Protein AF-A0A7C2KIU1-F1 (afdb_monomer_lite)

Secondary structure (DSSP, 8-state):
-EE-TTT--EE-TTTSEEEEETTEEEEESSHHHHHHHHHHHH-PPPPSEEEEEEEEESHHHHHHHHHHHHTT--EEEEEEEESGGGGG-S-B--STT-SSB-HHHHHHHHHIIIIITS--EEEE--EEEEEEETTEEEEEETT--EEEEEEEEE-----------TTTTTTBTTTB----GGGGGGGTTSEEEEE-SSHHHHHHHHHHTTTSSEEEEE-SS---

pLDDT: mean 89.07, std 8.51, range [49.75, 98.38]

Sequence (224 aa):
MERDPICHMEVSEKTALTIEYDGRTFYFCSEGCLDKFMTERSRKSLKTSYDLIIIGGGPAGLTAAVYAATLKTDAFLLARDLGGQAIDSTKIENYMGYDFITGPELVERFQYQLIHSHYMDHLMSDVEKIEPLEGGFHITTGELKKYFAKTLIITTGMTRKKLKIPGEEEYQRKGIFYGNLQDFSFVQGEDVAVIGGGNSALQVVENLHGIAKNIHIISDLKLT

Radius of gyration: 24.21 Å; chains: 1; bounding box: 64×56×52 Å

Foldseek 3Di:
DAALPQPRDDDDPVPFDWDQDPNDIHTHPDPVSVVVVVVVVVPDPDDQEFQEEEEEQAPVSLVVLLVCLVVVGRYEYEYQDHHPCLQVAQWDCPDPPDNIDHSVRVSVVSCCSRVPVGDHHYDNWAFDDWADDVQFIWTATPVRRIHTYNYYHYDNDDDQDDPPDPCQVVCDLVQDDPQDLVSLQVQFQHEHEQEEQDPSSVVSVVSCVNRHNHYHYDYPDDRD

Structure (mmCIF, N/CA/C/O backbone):
data_AF-A0A7C2KIU1-F1
#
_entry.id   AF-A0A7C2KIU1-F1
#
loop_
_atom_site.group_PDB
_atom_site.id
_atom_site.type_symbol
_atom_site.label_atom_id
_atom_site.label_alt_id
_atom_site.label_comp_id
_atom_site.label_asym_id
_atom_site.label_entity_id
_atom_site.label_seq_id
_atom_site.pdbx_PDB_ins_code
_atom_site.Cartn_x
_atom_site.Cartn_y
_atom_site.Cartn_z
_atom_site.occupancy
_atom_site.B_iso_or_equiv
_atom_site.auth_seq_id
_atom_site.auth_comp_id
_atom_site.auth_asym_id
_atom_site.auth_atom_id
_atom_site.pdbx_PDB_model_num
ATOM 1 N N . MET A 1 1 ? 36.037 -31.484 -13.657 1.00 77.44 1 MET A N 1
ATOM 2 C CA . MET A 1 1 ? 36.469 -30.468 -12.664 1.00 77.44 1 MET A CA 1
ATOM 3 C C . MET A 1 1 ? 36.089 -29.146 -13.264 1.00 77.44 1 MET A C 1
ATOM 5 O O . MET A 1 1 ? 36.492 -28.871 -14.385 1.00 77.44 1 MET A O 1
ATOM 9 N N . GLU A 1 2 ? 35.285 -28.392 -12.539 1.00 90.06 2 GLU A N 1
ATOM 10 C CA . GLU A 1 2 ? 34.664 -27.155 -12.995 1.00 90.06 2 GLU A CA 1
ATOM 11 C C . GLU A 1 2 ? 35.250 -25.980 -12.225 1.00 90.06 2 GLU A C 1
ATOM 13 O O . GLU A 1 2 ? 35.945 -26.171 -11.226 1.00 90.06 2 GLU A O 1
ATOM 18 N N . ARG A 1 3 ? 35.006 -24.757 -12.689 1.00 90.06 3 ARG A N 1
ATOM 19 C CA . ARG A 1 3 ? 35.572 -23.560 -12.063 1.00 90.06 3 ARG A CA 1
ATOM 20 C C . ARG A 1 3 ? 34.472 -22.669 -11.517 1.00 90.06 3 ARG A C 1
ATOM 22 O O . ARG A 1 3 ? 33.567 -22.289 -12.254 1.00 90.06 3 ARG A O 1
ATOM 29 N N . ASP A 1 4 ? 34.601 -22.298 -10.248 1.00 90.12 4 ASP A N 1
ATOM 30 C CA . ASP A 1 4 ? 33.695 -21.348 -9.613 1.00 90.12 4 ASP A CA 1
ATOM 31 C C . ASP A 1 4 ? 33.744 -19.995 -10.360 1.00 90.12 4 ASP A C 1
ATOM 33 O O . ASP A 1 4 ? 34.831 -19.425 -10.534 1.00 90.12 4 ASP A O 1
ATOM 37 N N . PRO A 1 5 ? 32.605 -19.466 -10.843 1.00 87.12 5 PRO A N 1
ATOM 38 C CA . PRO A 1 5 ? 32.577 -18.244 -11.642 1.00 87.12 5 PRO A CA 1
ATOM 39 C C . PRO A 1 5 ? 32.860 -16.969 -10.829 1.00 87.12 5 PRO A C 1
ATOM 41 O O . PRO A 1 5 ? 33.124 -15.936 -11.438 1.00 87.12 5 PRO A O 1
ATOM 44 N N . ILE A 1 6 ? 32.813 -17.032 -9.494 1.00 90.44 6 ILE A N 1
ATOM 45 C CA . ILE A 1 6 ? 33.016 -15.903 -8.577 1.00 90.44 6 ILE A CA 1
ATOM 46 C C . ILE A 1 6 ? 34.432 -15.884 -8.019 1.00 90.44 6 ILE A C 1
ATOM 48 O O . ILE A 1 6 ? 35.115 -14.866 -8.101 1.00 90.44 6 ILE A O 1
ATOM 52 N N . CYS A 1 7 ? 34.887 -16.992 -7.433 1.00 88.12 7 CYS A N 1
ATOM 53 C CA . CYS A 1 7 ? 36.194 -17.042 -6.767 1.00 88.12 7 CYS A CA 1
ATOM 54 C C . CYS A 1 7 ? 37.284 -17.722 -7.603 1.00 88.12 7 CYS A C 1
ATOM 56 O O . CYS A 1 7 ? 38.456 -17.686 -7.229 1.00 88.12 7 CYS A O 1
ATOM 58 N N . HIS A 1 8 ? 36.910 -18.336 -8.730 1.00 89.56 8 HIS A N 1
ATOM 59 C CA . HIS A 1 8 ? 37.812 -19.011 -9.659 1.00 89.56 8 HIS A CA 1
ATOM 60 C C . HIS A 1 8 ? 38.528 -20.255 -9.119 1.00 89.56 8 HIS A C 1
ATOM 62 O O . HIS A 1 8 ? 39.470 -20.729 -9.765 1.00 89.56 8 HIS A O 1
ATOM 68 N N . MET A 1 9 ? 38.072 -20.801 -7.990 1.00 89.69 9 MET A N 1
ATOM 69 C CA . MET A 1 9 ? 38.534 -22.087 -7.469 1.00 89.69 9 MET A CA 1
ATOM 70 C C . MET A 1 9 ? 38.070 -23.248 -8.351 1.00 89.69 9 MET A C 1
ATOM 72 O O . MET A 1 9 ? 36.967 -23.225 -8.896 1.00 89.69 9 MET A O 1
ATOM 76 N N . GLU A 1 10 ? 38.902 -24.283 -8.459 1.00 92.69 10 GLU A N 1
ATOM 77 C CA . GLU A 1 10 ? 38.508 -25.552 -9.072 1.00 92.69 10 GLU A CA 1
ATOM 78 C C . GLU A 1 10 ? 37.647 -26.364 -8.103 1.00 92.69 10 GLU A C 1
ATOM 80 O O . GLU A 1 10 ? 37.978 -26.521 -6.926 1.00 92.69 10 GLU A O 1
ATOM 85 N N . VAL A 1 11 ? 36.535 -26.887 -8.608 1.00 90.94 11 VAL A N 1
ATOM 86 C CA . VAL A 1 11 ? 35.557 -27.659 -7.850 1.00 90.94 11 VAL A CA 1
ATOM 87 C C . VAL A 1 11 ? 35.242 -28.972 -8.561 1.00 90.94 11 VAL A C 1
ATOM 89 O O . VAL A 1 11 ? 35.246 -29.085 -9.789 1.00 90.94 11 VAL A O 1
ATOM 92 N N . SER A 1 12 ? 34.983 -30.013 -7.776 1.00 89.56 12 SER A N 1
ATOM 93 C CA . SER A 1 12 ? 34.554 -31.309 -8.299 1.00 89.56 12 SER A CA 1
ATOM 94 C C . SER A 1 12 ? 33.047 -31.302 -8.531 1.00 89.56 12 SER A C 1
ATOM 96 O O . SER A 1 12 ? 32.286 -31.002 -7.615 1.00 89.56 12 SER A O 1
ATOM 98 N N . GLU A 1 13 ? 32.602 -31.717 -9.717 1.00 85.25 13 GLU A N 1
ATOM 99 C CA . GLU A 1 13 ? 31.177 -31.820 -10.080 1.00 85.25 13 GLU A CA 1
ATOM 100 C C . GLU A 1 13 ? 30.366 -32.692 -9.111 1.00 85.25 13 GLU A C 1
ATOM 102 O O . GLU A 1 13 ? 29.165 -32.504 -8.965 1.00 85.25 13 GLU A O 1
ATOM 107 N N . LYS A 1 14 ? 31.017 -33.637 -8.421 1.00 85.25 14 LYS A N 1
ATOM 108 C CA . LYS A 1 14 ? 30.357 -34.535 -7.462 1.00 85.25 14 LYS A CA 1
ATOM 109 C C . LYS A 1 14 ? 30.057 -33.883 -6.111 1.00 85.25 14 LYS A C 1
ATOM 111 O O . LYS A 1 14 ? 29.259 -34.427 -5.357 1.00 85.25 14 LYS A O 1
ATOM 116 N N . THR A 1 15 ? 30.743 -32.793 -5.772 1.00 85.50 15 THR A N 1
ATOM 117 C CA . THR A 1 15 ? 30.686 -32.172 -4.435 1.00 85.50 15 THR A CA 1
ATOM 118 C C . THR A 1 15 ? 30.377 -30.680 -4.472 1.00 85.50 15 THR A C 1
ATOM 120 O O . THR A 1 15 ? 30.168 -30.086 -3.420 1.00 85.50 15 THR A O 1
ATOM 123 N N . ALA A 1 16 ? 30.400 -30.059 -5.651 1.00 88.50 16 ALA A N 1
ATOM 124 C CA . ALA A 1 16 ? 30.090 -28.649 -5.823 1.00 88.50 16 ALA A CA 1
ATOM 125 C C . ALA A 1 16 ? 28.593 -28.383 -5.640 1.00 88.50 16 ALA A C 1
ATOM 127 O O . ALA A 1 16 ? 27.747 -29.199 -6.014 1.00 88.50 16 ALA A O 1
ATOM 128 N N . LEU A 1 17 ? 28.272 -27.196 -5.132 1.00 89.38 17 LEU A N 1
ATOM 129 C CA . LEU A 1 17 ? 26.920 -26.656 -5.246 1.00 89.38 17 LEU A CA 1
ATOM 130 C C . LEU A 1 17 ? 26.665 -26.308 -6.712 1.00 89.38 17 LEU A C 1
ATOM 132 O O . LEU A 1 17 ? 27.574 -25.827 -7.392 1.00 89.38 17 LEU A O 1
ATOM 136 N N . THR A 1 18 ? 25.450 -26.544 -7.203 1.00 90.81 18 THR A N 1
ATOM 137 C CA . THR A 1 18 ? 25.114 -26.307 -8.611 1.00 90.81 18 THR A CA 1
ATOM 138 C C . THR A 1 18 ? 23.808 -25.552 -8.771 1.00 90.81 18 THR A C 1
ATOM 140 O O . THR A 1 18 ? 22.893 -25.687 -7.960 1.00 90.81 18 THR A O 1
ATOM 143 N N . ILE A 1 19 ? 23.731 -24.753 -9.833 1.00 87.62 19 ILE A N 1
ATOM 144 C CA . ILE A 1 19 ? 22.493 -24.118 -10.285 1.00 87.62 19 ILE A CA 1
ATOM 145 C C . ILE A 1 19 ? 22.439 -24.121 -11.809 1.00 87.62 19 ILE A C 1
ATOM 147 O O . ILE A 1 19 ? 23.470 -24.007 -12.474 1.00 87.62 19 ILE A O 1
ATOM 151 N N . GLU A 1 20 ? 21.239 -24.221 -12.366 1.00 85.31 20 GLU A N 1
ATOM 152 C CA . GLU A 1 20 ? 20.999 -23.958 -13.779 1.00 85.31 20 GLU A CA 1
ATOM 153 C C . GLU A 1 20 ? 20.511 -22.514 -13.948 1.00 85.31 20 GLU A C 1
ATOM 155 O O . GLU A 1 20 ? 19.521 -22.106 -13.343 1.00 85.31 20 GLU A O 1
ATOM 160 N N . TYR A 1 21 ? 21.223 -21.724 -14.751 1.00 76.00 21 TYR A N 1
ATOM 161 C CA . TYR A 1 21 ? 20.886 -20.330 -15.027 1.00 76.00 21 TYR A CA 1
ATOM 162 C C . TYR A 1 21 ? 21.129 -20.020 -16.508 1.00 76.00 21 TYR A C 1
ATOM 164 O O . TYR A 1 21 ? 22.221 -20.259 -17.021 1.00 76.00 21 TYR A O 1
ATOM 172 N N . ASP A 1 22 ? 20.118 -19.487 -17.202 1.00 73.12 22 ASP A N 1
ATOM 173 C CA . ASP A 1 22 ? 20.175 -19.155 -18.641 1.00 73.12 22 ASP A CA 1
ATOM 174 C C . ASP A 1 22 ? 20.619 -20.343 -19.530 1.00 73.12 22 ASP A C 1
ATOM 176 O O . ASP A 1 22 ? 21.448 -20.216 -20.433 1.00 73.12 22 ASP A O 1
ATOM 180 N N . GLY A 1 23 ? 20.114 -21.545 -19.215 1.00 75.81 23 GLY A N 1
ATOM 181 C CA . GLY A 1 23 ? 20.408 -22.785 -19.947 1.00 75.81 23 GLY A CA 1
ATOM 182 C C . GLY A 1 23 ? 21.834 -23.317 -19.770 1.00 75.81 23 GLY A C 1
ATOM 183 O O . GLY A 1 23 ? 22.294 -24.124 -20.578 1.00 75.81 23 GLY A O 1
ATOM 184 N N . ARG A 1 24 ? 22.564 -22.848 -18.749 1.00 84.50 24 ARG A N 1
ATOM 185 C CA . ARG A 1 24 ? 23.906 -23.330 -18.396 1.00 84.50 24 ARG A CA 1
ATOM 186 C C . ARG A 1 24 ? 23.964 -23.726 -16.927 1.00 84.50 24 ARG A C 1
ATOM 188 O O . ARG A 1 24 ? 23.438 -23.022 -16.068 1.00 84.50 24 ARG A O 1
ATOM 195 N N . THR A 1 25 ? 24.651 -24.825 -16.637 1.00 89.38 25 THR A N 1
ATOM 196 C CA . THR A 1 25 ? 24.938 -25.254 -15.266 1.00 89.38 25 THR A CA 1
ATOM 197 C C . THR A 1 25 ? 26.189 -24.547 -14.756 1.00 89.38 25 THR A C 1
ATOM 199 O O . THR A 1 25 ? 27.225 -24.551 -15.420 1.00 89.38 25 THR A O 1
ATOM 202 N N . PHE A 1 26 ? 26.091 -23.939 -13.578 1.00 90.69 26 PHE A N 1
ATOM 203 C CA . PHE A 1 26 ? 27.208 -23.319 -12.871 1.00 90.69 26 PHE A CA 1
ATOM 204 C C . PHE A 1 26 ? 27.528 -24.109 -11.604 1.00 90.69 26 PHE A C 1
ATOM 206 O O . PHE A 1 26 ? 26.629 -24.665 -10.973 1.00 90.69 26 PHE A O 1
ATOM 213 N N . TYR A 1 27 ? 28.809 -24.130 -11.241 1.00 94.31 27 TYR A N 1
ATOM 214 C CA . TYR A 1 27 ? 29.353 -24.898 -10.123 1.00 94.31 27 TYR A CA 1
ATOM 215 C C . TYR A 1 27 ? 30.028 -23.946 -9.137 1.00 94.31 27 TYR A C 1
ATOM 217 O O . TYR A 1 27 ? 30.766 -23.062 -9.565 1.00 94.31 27 TYR A O 1
ATOM 225 N N . PHE A 1 28 ? 29.804 -24.133 -7.835 1.00 93.94 28 PHE A N 1
ATOM 226 C CA . PHE A 1 28 ? 30.287 -23.222 -6.794 1.00 93.94 28 PHE A CA 1
ATOM 227 C C . PHE A 1 28 ? 31.034 -23.949 -5.681 1.00 93.94 28 PHE A C 1
ATOM 229 O O . PHE A 1 28 ? 30.684 -25.069 -5.295 1.00 93.94 28 PHE A O 1
ATOM 236 N N . CYS A 1 29 ? 32.053 -23.286 -5.135 1.00 92.94 29 CYS A N 1
ATOM 237 C CA . CYS A 1 29 ? 32.877 -23.799 -4.046 1.00 92.94 29 CYS A CA 1
ATOM 238 C C . CYS A 1 29 ? 32.203 -23.661 -2.674 1.00 92.94 29 CYS A C 1
ATOM 240 O O . CYS A 1 29 ? 32.593 -24.345 -1.731 1.00 92.94 29 CYS A O 1
ATOM 242 N N . SER A 1 30 ? 31.234 -22.750 -2.539 1.00 91.62 30 SER A N 1
ATOM 243 C CA . SER A 1 30 ? 30.523 -22.465 -1.289 1.00 91.62 30 SER A CA 1
ATOM 244 C C . SER A 1 30 ? 29.205 -21.725 -1.534 1.00 91.62 30 SER A C 1
ATOM 246 O O . SER A 1 30 ? 29.021 -21.103 -2.583 1.00 91.62 30 SER A O 1
ATOM 248 N N . GLU A 1 31 ? 28.310 -21.748 -0.540 1.00 89.94 31 GLU A N 1
ATOM 249 C CA . GLU A 1 31 ? 27.039 -21.002 -0.568 1.00 89.94 31 GLU A CA 1
ATOM 250 C C . GLU A 1 31 ? 27.275 -19.504 -0.789 1.00 89.94 31 GLU A C 1
ATOM 252 O O . GLU A 1 31 ? 26.624 -18.891 -1.624 1.00 89.94 31 GLU A O 1
ATOM 257 N N . GLY A 1 32 ? 28.307 -18.927 -0.165 1.00 87.81 32 GLY A N 1
ATOM 258 C CA . GLY A 1 32 ? 28.642 -17.515 -0.359 1.00 87.81 32 GLY A CA 1
ATOM 259 C C . GLY A 1 32 ? 29.041 -17.144 -1.797 1.00 87.81 32 GLY A C 1
ATOM 260 O O . GLY A 1 32 ? 28.849 -15.996 -2.198 1.00 87.81 32 GLY A O 1
ATOM 261 N N . CYS A 1 33 ? 29.589 -18.076 -2.588 1.00 87.69 33 CYS A N 1
ATOM 262 C CA . CYS A 1 33 ? 29.856 -17.835 -4.012 1.00 87.69 33 CYS A CA 1
ATOM 263 C C . CYS A 1 33 ? 28.585 -17.985 -4.854 1.00 87.69 33 CYS A C 1
ATOM 265 O O . CYS A 1 33 ? 28.361 -17.173 -5.748 1.00 87.69 33 CYS A O 1
ATOM 267 N N . LEU A 1 34 ? 27.722 -18.950 -4.528 1.00 87.31 34 LEU A N 1
ATOM 268 C CA . LEU A 1 34 ? 26.399 -19.072 -5.141 1.00 87.31 34 LEU A CA 1
ATOM 269 C C . LEU A 1 34 ? 25.563 -17.799 -4.905 1.00 87.31 34 LEU A C 1
ATOM 271 O O . LEU A 1 34 ? 25.057 -17.210 -5.859 1.00 87.31 34 LEU A O 1
ATOM 275 N N . ASP A 1 35 ? 25.500 -17.307 -3.669 1.00 83.31 35 ASP A N 1
ATOM 276 C CA . ASP A 1 35 ? 24.743 -16.105 -3.305 1.00 83.31 35 ASP A CA 1
ATOM 277 C C . ASP A 1 35 ? 25.267 -14.858 -4.019 1.00 83.31 35 ASP A C 1
ATOM 279 O O . ASP A 1 35 ? 24.492 -14.052 -4.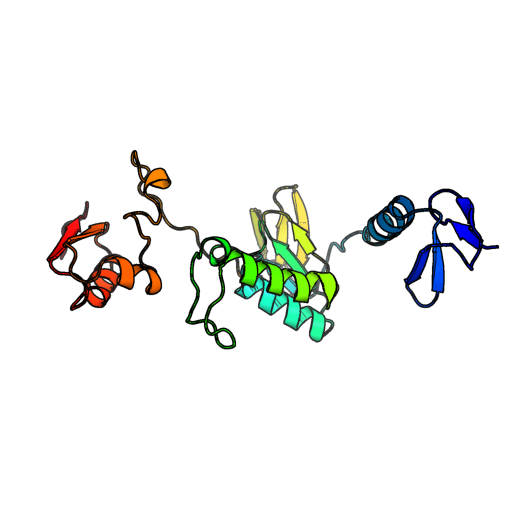543 1.00 83.31 35 ASP A O 1
ATOM 283 N N . LYS A 1 36 ? 26.595 -14.699 -4.097 1.00 83.38 36 LYS A N 1
ATOM 284 C CA . LYS A 1 36 ? 27.217 -13.610 -4.863 1.00 83.38 36 LYS A CA 1
ATOM 285 C C . LYS A 1 36 ? 26.909 -13.715 -6.348 1.00 83.38 36 LYS A C 1
ATOM 287 O O . LYS A 1 36 ? 26.562 -12.704 -6.946 1.00 83.38 36 LYS A O 1
ATOM 292 N N . PHE A 1 37 ? 26.973 -14.909 -6.931 1.00 85.88 37 PHE A N 1
ATOM 293 C CA . PHE A 1 37 ? 26.636 -15.132 -8.335 1.00 85.88 37 PHE A CA 1
ATOM 294 C C . PHE A 1 37 ? 25.193 -14.755 -8.653 1.00 85.88 37 PHE A C 1
ATOM 296 O O . PHE A 1 37 ? 24.937 -14.060 -9.639 1.00 85.88 37 PHE A O 1
ATOM 303 N N . MET A 1 38 ? 24.264 -15.139 -7.779 1.00 79.88 38 MET A N 1
ATOM 304 C CA . MET A 1 38 ? 22.860 -14.760 -7.894 1.00 79.88 38 MET A CA 1
ATOM 305 C C . MET A 1 38 ? 22.674 -13.249 -7.726 1.00 79.88 38 MET A C 1
ATOM 307 O O . MET A 1 38 ? 21.984 -12.617 -8.523 1.00 79.88 38 MET A O 1
ATOM 311 N N . THR A 1 39 ? 23.356 -12.639 -6.756 1.00 73.06 39 THR A N 1
ATOM 312 C CA . THR A 1 39 ? 23.263 -11.199 -6.475 1.00 73.06 39 THR A CA 1
ATOM 313 C C . THR A 1 39 ? 23.851 -10.351 -7.607 1.00 73.06 39 THR A C 1
ATOM 315 O O . THR A 1 39 ? 23.220 -9.396 -8.057 1.00 73.06 39 THR A O 1
ATOM 318 N N . GLU A 1 40 ? 25.037 -10.691 -8.111 1.00 70.25 40 GLU A N 1
ATOM 319 C CA . GLU A 1 40 ? 25.723 -9.950 -9.175 1.00 70.25 40 GLU A CA 1
ATOM 320 C C . GLU A 1 40 ? 24.982 -10.042 -10.507 1.00 70.25 40 GLU A C 1
ATOM 322 O O . GLU A 1 40 ? 24.857 -9.036 -11.203 1.00 70.25 40 GLU A O 1
ATOM 327 N N . ARG A 1 41 ? 24.421 -11.209 -10.847 1.00 65.81 41 ARG A N 1
ATOM 328 C CA . ARG A 1 41 ? 23.620 -11.371 -12.070 1.00 65.81 41 ARG A CA 1
ATOM 329 C C . ARG A 1 41 ? 22.180 -10.886 -11.931 1.00 65.81 41 ARG A C 1
ATOM 331 O O . ARG A 1 41 ? 21.554 -10.589 -12.946 1.00 65.81 41 ARG A O 1
ATOM 338 N N . SER A 1 42 ? 21.678 -10.710 -10.707 1.00 56.50 42 SER A N 1
ATOM 339 C CA . SER A 1 42 ? 20.428 -9.977 -10.462 1.00 56.50 42 SER A CA 1
ATOM 340 C C . SER A 1 42 ? 20.563 -8.467 -10.704 1.00 56.50 42 SER A C 1
ATOM 342 O O . SER A 1 42 ? 19.560 -7.807 -10.972 1.00 56.50 42 SER A O 1
ATOM 344 N N . ARG A 1 43 ? 21.788 -7.908 -10.685 1.00 49.75 43 ARG A N 1
ATOM 345 C CA . ARG A 1 43 ? 22.061 -6.501 -11.036 1.00 49.75 43 ARG A CA 1
ATOM 346 C C . ARG A 1 43 ? 22.039 -6.293 -12.551 1.00 49.75 43 ARG A C 1
ATOM 348 O O . ARG A 1 43 ? 23.019 -5.874 -13.164 1.00 49.75 43 ARG A O 1
ATOM 355 N N . LYS A 1 44 ? 20.891 -6.543 -13.172 1.00 54.19 44 LYS A N 1
ATOM 356 C CA . LYS A 1 44 ? 20.587 -5.975 -14.484 1.00 54.19 44 LYS A CA 1
ATOM 357 C C . LYS A 1 44 ? 20.438 -4.463 -14.295 1.00 54.19 44 LYS A C 1
ATOM 359 O O . LYS A 1 44 ? 19.776 -4.024 -13.356 1.00 54.19 44 LYS A O 1
ATOM 364 N N . SER A 1 45 ? 21.078 -3.646 -15.135 1.00 65.75 45 SER A N 1
ATOM 365 C CA . SER A 1 45 ? 20.816 -2.204 -15.098 1.00 65.75 45 SER A CA 1
ATOM 366 C C . SER A 1 45 ? 19.342 -1.987 -15.427 1.00 65.75 45 SER A C 1
ATOM 368 O O . SER A 1 45 ? 18.906 -2.374 -16.515 1.00 65.75 45 SER A O 1
ATOM 370 N N . LEU A 1 46 ? 18.593 -1.394 -14.499 1.00 79.69 46 LEU A N 1
ATOM 371 C CA . LEU A 1 46 ? 17.198 -1.035 -14.729 1.00 79.69 46 LEU A CA 1
ATOM 372 C C . LEU A 1 46 ? 17.098 -0.183 -15.997 1.00 79.69 46 LEU A C 1
ATOM 374 O O . LEU A 1 46 ? 17.912 0.723 -16.214 1.00 79.69 46 LEU A O 1
ATOM 378 N N . LYS A 1 47 ? 16.101 -0.467 -16.836 1.00 88.50 47 LYS A N 1
ATOM 379 C CA . LYS A 1 47 ? 15.791 0.396 -17.976 1.00 88.50 47 LYS A CA 1
ATOM 380 C C . LYS A 1 47 ? 15.342 1.763 -17.462 1.00 88.50 47 LYS A C 1
ATOM 382 O O . LYS A 1 47 ? 14.835 1.901 -16.350 1.00 88.50 47 LYS A O 1
ATOM 387 N N . THR A 1 48 ? 15.481 2.775 -18.306 1.00 92.19 48 THR A N 1
ATOM 388 C CA . THR A 1 48 ? 14.950 4.122 -18.053 1.00 92.19 48 THR A CA 1
ATOM 389 C C . THR A 1 48 ? 13.574 4.344 -18.688 1.00 92.19 48 THR A C 1
ATOM 391 O O . THR A 1 48 ? 12.997 5.412 -18.515 1.00 92.19 48 THR A O 1
ATOM 394 N N . SER A 1 49 ? 13.034 3.358 -19.412 1.00 95.88 49 SER A N 1
ATOM 395 C CA . SER A 1 49 ? 11.752 3.430 -20.120 1.00 95.88 49 SER A CA 1
ATOM 396 C C . SER A 1 49 ? 11.032 2.084 -20.059 1.00 95.88 49 SER A C 1
ATOM 398 O O . SER A 1 49 ? 11.671 1.052 -20.272 1.00 95.88 49 SER A O 1
ATOM 400 N N . TYR A 1 50 ? 9.729 2.120 -19.783 1.00 97.06 50 TYR A N 1
ATOM 401 C CA . TYR A 1 50 ? 8.851 0.957 -19.652 1.00 97.06 50 TYR A CA 1
ATOM 402 C C . TYR A 1 50 ? 7.505 1.211 -20.345 1.00 97.06 50 TYR A C 1
ATOM 404 O O . TYR A 1 50 ? 7.094 2.356 -20.550 1.00 97.06 50 TYR A O 1
ATOM 412 N N . ASP A 1 51 ? 6.775 0.149 -20.678 1.00 97.44 51 ASP A N 1
ATOM 413 C CA . ASP A 1 51 ? 5.391 0.290 -21.140 1.00 97.44 51 ASP A CA 1
ATOM 414 C C . ASP A 1 51 ? 4.459 0.614 -19.962 1.00 97.44 51 ASP A C 1
ATOM 416 O O . ASP A 1 51 ? 3.545 1.432 -20.096 1.00 97.44 51 ASP A O 1
ATOM 420 N N . LEU A 1 52 ? 4.738 0.036 -18.790 1.00 98.00 52 LEU A N 1
ATOM 421 C CA . LEU A 1 52 ? 3.960 0.213 -17.568 1.00 98.00 52 LEU A CA 1
ATOM 422 C C . LEU A 1 52 ? 4.869 0.491 -16.362 1.00 98.00 52 LEU A C 1
ATOM 424 O O . LEU A 1 52 ? 5.791 -0.269 -16.083 1.00 98.00 52 LEU A O 1
ATOM 428 N N . ILE A 1 53 ? 4.559 1.530 -15.586 1.00 98.31 53 ILE A N 1
ATOM 429 C CA . ILE A 1 53 ? 5.101 1.694 -14.229 1.00 98.31 53 ILE A CA 1
ATOM 430 C C . ILE A 1 53 ? 3.974 1.571 -13.203 1.00 98.31 53 ILE A C 1
ATOM 432 O O . ILE A 1 53 ? 2.937 2.229 -13.303 1.00 98.31 53 ILE A O 1
ATOM 436 N N . ILE A 1 54 ? 4.200 0.729 -12.198 1.00 98.12 54 ILE A N 1
ATOM 437 C CA . ILE A 1 54 ? 3.310 0.523 -11.054 1.00 98.12 54 ILE A CA 1
ATOM 438 C C . ILE A 1 54 ? 3.923 1.248 -9.859 1.00 98.12 54 ILE A C 1
ATOM 440 O O . ILE A 1 54 ? 5.093 1.037 -9.545 1.00 98.12 54 ILE A O 1
ATOM 444 N N . ILE A 1 55 ? 3.149 2.109 -9.197 1.00 98.06 55 ILE A N 1
ATOM 445 C CA . ILE A 1 55 ? 3.630 2.952 -8.097 1.00 98.06 55 ILE A CA 1
ATOM 446 C C . ILE A 1 55 ? 2.915 2.564 -6.802 1.00 98.06 55 ILE A C 1
ATOM 448 O O . ILE A 1 55 ? 1.744 2.887 -6.614 1.00 98.06 55 ILE A O 1
ATOM 452 N N . GLY A 1 56 ? 3.640 1.923 -5.888 1.00 96.62 56 GLY A N 1
ATOM 453 C CA . GLY A 1 56 ? 3.184 1.499 -4.563 1.00 96.62 56 GLY A CA 1
ATOM 454 C C . GLY A 1 56 ? 3.165 -0.021 -4.407 1.00 96.62 56 GLY A C 1
ATOM 455 O O . GLY A 1 56 ? 2.570 -0.719 -5.220 1.00 96.62 56 GLY A O 1
ATOM 456 N N . GLY A 1 57 ? 3.783 -0.531 -3.337 1.00 94.25 57 GLY A N 1
ATOM 457 C CA . GLY A 1 57 ? 3.963 -1.966 -3.081 1.00 94.25 57 GLY A CA 1
ATOM 458 C C . GLY A 1 57 ? 2.933 -2.592 -2.139 1.00 94.25 57 GLY A C 1
ATOM 459 O O . GLY A 1 57 ? 3.214 -3.617 -1.528 1.00 94.25 57 GLY A O 1
ATOM 460 N N . GLY A 1 58 ? 1.745 -1.999 -1.990 1.00 94.44 58 GLY A N 1
ATOM 461 C CA . GLY A 1 58 ? 0.636 -2.621 -1.256 1.00 94.44 58 GLY A CA 1
ATOM 462 C C . GLY A 1 58 ? -0.021 -3.778 -2.029 1.00 94.44 58 GLY A C 1
ATOM 463 O O . GLY A 1 58 ? 0.364 -4.054 -3.167 1.00 94.44 58 GLY A O 1
ATOM 464 N N . PRO A 1 59 ? -1.076 -4.417 -1.482 1.00 94.31 59 PRO A N 1
ATOM 465 C CA . PRO A 1 59 ? -1.749 -5.546 -2.133 1.00 94.31 59 PRO A CA 1
ATOM 466 C C . PRO A 1 59 ? -2.218 -5.241 -3.562 1.00 94.31 59 PRO A C 1
ATOM 468 O O . PRO A 1 59 ? -2.074 -6.078 -4.449 1.00 94.31 59 PRO A O 1
ATOM 471 N N . ALA A 1 60 ? -2.716 -4.024 -3.812 1.00 96.25 60 ALA A N 1
ATOM 472 C CA . ALA A 1 60 ? -3.143 -3.594 -5.143 1.00 96.25 60 ALA A CA 1
ATOM 473 C C . ALA A 1 60 ? -1.978 -3.550 -6.150 1.00 96.25 60 ALA A C 1
ATOM 475 O O . ALA A 1 60 ? -2.098 -4.079 -7.253 1.00 96.25 60 ALA A O 1
ATOM 476 N N . GLY A 1 61 ? -0.841 -2.966 -5.761 1.00 95.56 61 GLY A N 1
ATOM 477 C CA . GLY A 1 61 ? 0.329 -2.853 -6.634 1.00 95.56 61 GLY A CA 1
ATOM 478 C C . GLY A 1 61 ? 1.042 -4.181 -6.846 1.00 95.56 61 GLY A C 1
ATOM 479 O O . GLY A 1 61 ? 1.409 -4.503 -7.972 1.00 95.56 61 GLY A O 1
ATOM 480 N N . LEU A 1 62 ? 1.158 -5.000 -5.796 1.00 93.56 62 LEU A N 1
ATOM 481 C CA . LEU A 1 62 ? 1.707 -6.354 -5.896 1.00 93.56 62 LEU A CA 1
ATOM 482 C C . LEU A 1 62 ? 0.845 -7.246 -6.796 1.00 93.56 62 LEU A C 1
ATOM 484 O O . LEU A 1 62 ? 1.381 -7.964 -7.636 1.00 93.56 62 LEU A O 1
ATOM 488 N N . THR A 1 63 ? -0.484 -7.145 -6.697 1.00 94.69 63 THR A N 1
ATOM 489 C CA . THR A 1 63 ? -1.394 -7.862 -7.605 1.00 94.69 63 THR A CA 1
ATOM 490 C C . THR A 1 63 ? -1.205 -7.393 -9.048 1.00 94.69 63 THR A C 1
ATOM 492 O O . THR A 1 63 ? -1.047 -8.220 -9.944 1.00 94.69 63 THR A O 1
ATOM 495 N N . ALA A 1 64 ? -1.160 -6.077 -9.286 1.00 96.12 64 ALA A N 1
ATOM 496 C CA . ALA A 1 64 ? -0.909 -5.531 -10.619 1.00 96.12 64 ALA A CA 1
ATOM 497 C C . ALA A 1 64 ? 0.440 -6.004 -11.191 1.00 96.12 64 ALA A C 1
ATOM 499 O O . ALA A 1 64 ? 0.515 -6.357 -12.367 1.00 96.12 64 ALA A O 1
ATOM 500 N N . ALA A 1 65 ? 1.480 -6.074 -10.357 1.00 94.12 65 ALA A N 1
ATOM 501 C CA . ALA A 1 65 ? 2.810 -6.536 -10.739 1.00 94.12 65 ALA A CA 1
ATOM 502 C C . ALA A 1 65 ? 2.811 -8.018 -11.141 1.00 94.12 65 ALA A C 1
ATOM 504 O O . ALA A 1 65 ? 3.337 -8.364 -12.196 1.00 94.12 65 ALA A O 1
ATOM 505 N N . VAL A 1 66 ? 2.151 -8.886 -10.366 1.00 92.19 66 VAL A N 1
ATOM 506 C CA . VAL A 1 66 ? 2.004 -10.312 -10.707 1.00 92.19 66 VAL A CA 1
ATOM 507 C C . VAL A 1 66 ? 1.305 -10.488 -12.057 1.00 92.19 66 VAL A C 1
ATOM 509 O O . VAL A 1 66 ? 1.760 -11.275 -12.891 1.00 92.19 66 VAL A O 1
ATOM 512 N N . TYR A 1 67 ? 0.231 -9.737 -12.316 1.00 94.19 67 TYR A N 1
ATOM 513 C CA . TYR A 1 67 ? -0.475 -9.799 -13.600 1.00 94.19 67 TYR A CA 1
ATOM 514 C C . TYR A 1 67 ? 0.383 -9.281 -14.758 1.00 94.19 67 TYR A C 1
ATOM 516 O O . TYR A 1 67 ? 0.455 -9.933 -15.799 1.00 94.19 67 TYR A O 1
ATOM 524 N N . ALA A 1 68 ? 1.069 -8.151 -14.579 1.00 94.38 68 ALA A N 1
ATOM 525 C CA . ALA A 1 68 ? 1.967 -7.599 -15.588 1.00 94.38 68 ALA A CA 1
ATOM 526 C C . ALA A 1 68 ? 3.099 -8.580 -15.939 1.00 94.38 68 ALA A C 1
ATOM 528 O O . ALA A 1 68 ? 3.371 -8.815 -17.118 1.00 94.38 68 ALA A O 1
ATOM 529 N N . ALA A 1 69 ? 3.700 -9.220 -14.933 1.00 90.19 69 ALA A N 1
ATOM 530 C CA . ALA A 1 69 ? 4.740 -10.222 -15.131 1.00 90.19 69 ALA A CA 1
ATOM 531 C C . ALA A 1 69 ? 4.203 -11.488 -15.827 1.00 90.19 69 ALA A C 1
ATOM 533 O O . ALA A 1 69 ? 4.827 -11.993 -16.761 1.00 90.19 69 ALA A O 1
ATOM 534 N N . THR A 1 70 ? 3.006 -11.957 -15.450 1.00 89.69 70 THR A N 1
ATOM 535 C CA . THR A 1 70 ? 2.330 -13.102 -16.095 1.00 89.69 70 THR A CA 1
ATOM 536 C C . THR A 1 70 ? 2.065 -12.838 -17.580 1.00 89.69 70 THR A C 1
ATOM 538 O O . THR A 1 70 ? 2.273 -13.709 -18.425 1.00 89.69 70 THR A O 1
ATOM 541 N N . LEU A 1 71 ? 1.651 -11.613 -17.914 1.00 92.12 71 LEU A N 1
ATOM 542 C CA . LEU A 1 71 ? 1.412 -11.166 -19.287 1.00 92.12 71 LEU A CA 1
ATOM 543 C C . LEU A 1 71 ? 2.697 -10.778 -20.036 1.00 92.12 71 LEU A C 1
ATOM 545 O O . LEU A 1 71 ? 2.620 -10.372 -21.195 1.00 92.12 71 LEU A O 1
ATOM 549 N N . LYS A 1 72 ? 3.872 -10.904 -19.400 1.00 90.19 72 LYS A N 1
ATOM 550 C CA . LYS A 1 72 ? 5.183 -10.510 -19.945 1.00 90.19 72 LYS A CA 1
ATOM 551 C C . LYS A 1 72 ? 5.215 -9.053 -20.425 1.00 90.19 72 LYS A C 1
ATOM 553 O O . LYS A 1 72 ? 5.866 -8.733 -21.418 1.00 90.19 72 LYS A O 1
ATOM 558 N N . THR A 1 73 ? 4.483 -8.178 -19.738 1.00 93.44 73 THR A N 1
ATOM 559 C CA . THR A 1 73 ? 4.505 -6.734 -19.984 1.00 93.44 73 THR A CA 1
ATOM 560 C C . THR A 1 73 ? 5.862 -6.159 -19.584 1.00 93.44 73 THR A C 1
ATOM 562 O O . THR A 1 73 ? 6.435 -6.576 -18.578 1.00 93.44 73 THR A O 1
ATOM 565 N N . ASP A 1 74 ? 6.365 -5.181 -20.345 1.00 94.44 74 ASP A N 1
ATOM 566 C CA . ASP A 1 74 ? 7.545 -4.406 -19.951 1.00 94.44 74 ASP A CA 1
ATOM 567 C C . ASP A 1 74 ? 7.173 -3.457 -18.803 1.00 94.44 74 ASP A C 1
ATOM 569 O O . ASP A 1 74 ? 6.786 -2.304 -19.021 1.00 94.44 74 ASP A O 1
ATOM 573 N N . ALA A 1 75 ? 7.185 -4.005 -17.588 1.00 95.19 75 ALA A N 1
ATOM 574 C CA . ALA A 1 75 ? 6.656 -3.385 -16.387 1.00 95.19 75 ALA A CA 1
ATOM 575 C C . ALA A 1 75 ? 7.728 -3.179 -15.315 1.00 95.19 75 ALA A C 1
ATOM 577 O O . ALA A 1 75 ? 8.629 -4.002 -15.149 1.00 95.19 75 ALA A O 1
ATOM 578 N N . PHE A 1 76 ? 7.576 -2.098 -14.550 1.00 96.00 76 PHE A N 1
ATOM 579 C CA . PHE A 1 76 ? 8.477 -1.733 -13.462 1.00 96.00 76 PHE A CA 1
ATOM 580 C C . PHE A 1 76 ? 7.705 -1.30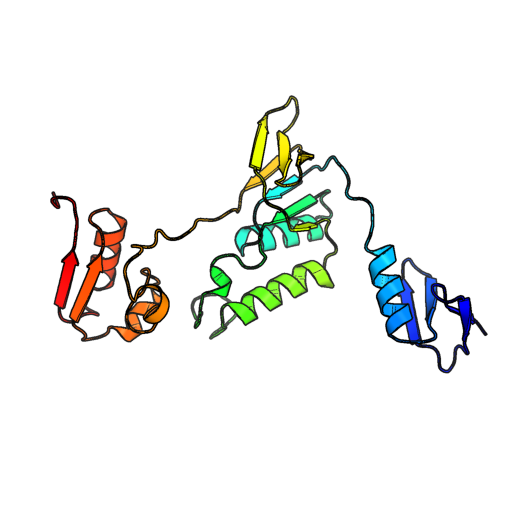9 -12.212 1.00 96.00 76 PHE A C 1
ATOM 582 O O . PHE A 1 76 ? 6.821 -0.452 -12.279 1.00 96.00 76 PHE A O 1
ATOM 589 N N . LEU A 1 77 ? 8.030 -1.914 -11.066 1.00 95.50 77 LEU A N 1
ATOM 590 C CA . LEU A 1 77 ? 7.432 -1.582 -9.770 1.00 95.50 77 LEU A CA 1
ATOM 591 C C . LEU A 1 77 ? 8.322 -0.605 -9.003 1.00 95.50 77 LEU A C 1
ATOM 593 O O . LEU A 1 77 ? 9.443 -0.935 -8.621 1.00 95.50 77 LEU A O 1
ATOM 597 N N . LEU A 1 78 ? 7.782 0.571 -8.709 1.00 96.19 78 LEU A N 1
ATOM 598 C CA . LEU A 1 78 ? 8.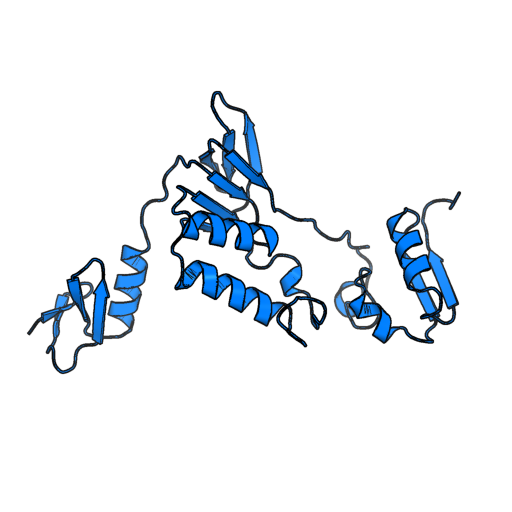360 1.542 -7.788 1.00 96.19 78 LEU A CA 1
ATOM 599 C C . LEU A 1 78 ? 7.578 1.504 -6.480 1.00 96.19 78 LEU A C 1
ATOM 601 O O . LEU A 1 78 ? 6.380 1.787 -6.464 1.00 96.19 78 LEU A O 1
ATOM 605 N N . ALA A 1 79 ? 8.233 1.156 -5.378 1.00 94.31 79 ALA A N 1
ATOM 606 C CA . ALA A 1 79 ? 7.569 1.032 -4.085 1.00 94.31 79 ALA A CA 1
ATOM 607 C C . ALA A 1 79 ? 8.450 1.551 -2.947 1.00 94.31 79 ALA A C 1
ATOM 609 O O . ALA A 1 79 ? 9.633 1.249 -2.897 1.00 94.31 79 ALA A O 1
ATOM 610 N N . ARG A 1 80 ? 7.870 2.283 -1.990 1.00 92.06 80 ARG A N 1
ATOM 611 C CA . ARG A 1 80 ? 8.551 2.626 -0.728 1.00 92.06 80 ARG A CA 1
ATOM 612 C C . ARG A 1 80 ? 8.749 1.394 0.154 1.00 92.06 80 ARG A C 1
ATOM 614 O O . ARG A 1 80 ? 9.806 1.202 0.742 1.00 92.06 80 ARG A O 1
ATOM 621 N N . ASP A 1 81 ? 7.705 0.585 0.245 1.00 91.19 81 ASP A N 1
ATOM 622 C CA . ASP A 1 81 ? 7.612 -0.615 1.062 1.00 91.19 81 ASP A CA 1
ATOM 623 C C . ASP A 1 81 ? 6.796 -1.678 0.319 1.00 91.19 81 ASP A C 1
ATOM 625 O O . ASP A 1 81 ? 6.064 -1.373 -0.629 1.00 91.19 81 ASP A O 1
ATOM 629 N N . LEU A 1 82 ? 6.950 -2.933 0.740 1.00 90.75 82 LEU A N 1
ATOM 630 C CA . LEU A 1 82 ? 6.161 -4.054 0.247 1.00 90.75 82 LEU A CA 1
ATOM 631 C C . LEU A 1 82 ? 5.193 -4.493 1.345 1.00 90.75 82 LEU A C 1
ATOM 633 O O . LEU A 1 82 ? 5.608 -4.826 2.452 1.00 90.75 82 LEU A O 1
ATOM 637 N N . GLY A 1 83 ? 3.908 -4.527 1.013 1.00 88.56 83 GLY A N 1
ATOM 638 C CA . GLY A 1 83 ? 2.811 -4.890 1.902 1.00 88.56 83 GLY A CA 1
ATOM 639 C C . GLY A 1 83 ? 1.873 -3.735 2.237 1.00 88.56 83 GLY A C 1
ATOM 640 O O . GLY A 1 83 ? 0.678 -3.972 2.436 1.00 88.56 83 GLY A O 1
ATOM 641 N N . GLY A 1 84 ? 2.349 -2.485 2.230 1.00 90.00 84 GLY A N 1
ATOM 642 C CA . GLY A 1 84 ? 1.542 -1.327 2.608 1.00 90.00 84 GLY A CA 1
ATOM 643 C C . GLY A 1 84 ? 0.874 -1.516 3.973 1.00 90.00 84 GLY A C 1
ATOM 644 O O . GLY A 1 84 ? 1.401 -2.181 4.858 1.00 90.00 84 GLY A O 1
ATOM 645 N N . GLN A 1 85 ? -0.350 -1.006 4.132 1.00 88.19 85 GLN A N 1
ATOM 646 C CA . GLN A 1 85 ? -1.097 -1.135 5.392 1.00 88.19 85 GLN A CA 1
ATOM 647 C C . GLN A 1 85 ? -1.458 -2.580 5.779 1.00 88.19 85 GLN A C 1
ATOM 649 O O . GLN A 1 85 ? -1.842 -2.814 6.925 1.00 88.19 85 GLN A O 1
ATOM 654 N N . ALA A 1 86 ? -1.386 -3.546 4.854 1.00 87.25 86 ALA A N 1
ATOM 655 C CA . ALA A 1 86 ? -1.763 -4.924 5.160 1.00 87.25 86 ALA A CA 1
ATOM 656 C C . ALA A 1 86 ? -0.838 -5.536 6.218 1.00 87.25 86 ALA A C 1
ATOM 658 O O . ALA A 1 86 ? -1.316 -6.292 7.060 1.00 87.25 86 ALA A O 1
ATOM 659 N N . ILE A 1 87 ? 0.442 -5.138 6.236 1.00 87.06 87 ILE A N 1
ATOM 660 C CA . ILE A 1 87 ? 1.438 -5.622 7.202 1.00 87.06 87 ILE A CA 1
ATOM 661 C C . ILE A 1 87 ? 1.044 -5.322 8.656 1.00 87.06 87 ILE A C 1
ATOM 663 O O . ILE A 1 87 ? 1.402 -6.062 9.568 1.00 87.06 87 ILE A O 1
ATOM 667 N N . ASP A 1 88 ? 0.239 -4.277 8.869 1.00 82.12 88 ASP A N 1
ATOM 668 C CA . ASP A 1 88 ? -0.228 -3.849 10.184 1.00 82.12 88 ASP A CA 1
ATOM 669 C C . ASP A 1 88 ? -1.458 -4.628 10.682 1.00 82.12 88 ASP A C 1
ATOM 671 O O . ASP A 1 88 ? -2.014 -4.301 11.734 1.00 82.12 88 ASP A O 1
ATOM 675 N N . SER A 1 89 ? -1.938 -5.626 9.948 1.00 82.44 89 SER A N 1
ATOM 676 C CA . SER A 1 89 ? -3.115 -6.393 10.364 1.00 82.44 89 SER A CA 1
ATOM 677 C C . SER A 1 89 ? -2.692 -7.570 11.239 1.00 82.44 89 SER A C 1
ATOM 679 O O . SER A 1 89 ? -1.904 -8.412 10.819 1.00 82.44 89 SER A O 1
ATOM 681 N N . THR A 1 90 ? -3.212 -7.665 12.462 1.00 79.56 90 THR A N 1
ATOM 682 C CA . THR A 1 90 ? -2.938 -8.808 13.355 1.00 79.56 90 THR A CA 1
ATOM 683 C C . THR A 1 90 ? -3.786 -10.030 13.024 1.00 79.56 90 THR A C 1
ATOM 685 O O . THR A 1 90 ? -3.380 -11.148 13.321 1.00 79.56 90 THR A O 1
ATOM 688 N N . LYS A 1 91 ? -4.955 -9.823 12.415 1.00 83.69 91 LYS A N 1
ATOM 689 C CA . LYS A 1 91 ? -5.922 -10.867 12.082 1.00 83.69 91 LYS A CA 1
ATOM 690 C C . LYS A 1 91 ? -6.665 -10.483 10.812 1.00 83.69 91 LYS A C 1
ATOM 692 O O . LYS A 1 91 ? -7.266 -9.422 10.779 1.00 83.69 91 LYS A O 1
ATOM 697 N N . ILE A 1 92 ? -6.635 -11.333 9.791 1.00 87.56 92 ILE A N 1
ATOM 698 C CA . ILE A 1 92 ? -7.385 -11.162 8.546 1.00 87.56 92 ILE A CA 1
ATOM 699 C C . ILE A 1 92 ? -8.227 -12.420 8.319 1.00 87.56 92 ILE A C 1
ATOM 701 O O . ILE A 1 92 ? -7.682 -13.504 8.138 1.00 87.56 92 ILE A O 1
ATOM 705 N N . GLU A 1 93 ? -9.552 -12.265 8.317 1.00 88.00 93 GLU A N 1
ATOM 706 C CA . GLU A 1 93 ? -10.537 -13.357 8.125 1.00 88.00 93 GLU A CA 1
ATOM 707 C C . GLU A 1 93 ? -11.470 -13.106 6.929 1.00 88.00 93 GLU A C 1
ATOM 709 O O . GLU A 1 93 ? -12.417 -13.841 6.676 1.00 88.00 93 GLU A O 1
ATOM 714 N N . ASN A 1 94 ? -11.239 -12.016 6.199 1.00 86.88 94 ASN A N 1
ATOM 715 C CA . ASN A 1 94 ? -12.066 -11.578 5.075 1.00 86.88 94 ASN A CA 1
ATOM 716 C C . ASN A 1 94 ? -11.288 -11.550 3.752 1.00 86.88 94 ASN A C 1
ATOM 718 O O . ASN A 1 94 ? -11.705 -10.882 2.805 1.00 86.88 94 ASN A O 1
ATOM 722 N N . TYR A 1 95 ? -10.159 -12.256 3.680 1.00 91.75 95 TYR A N 1
ATOM 723 C CA . TYR A 1 95 ? -9.405 -12.429 2.445 1.00 91.75 95 TYR A CA 1
ATOM 724 C C . TYR A 1 95 ? -9.678 -13.824 1.887 1.00 91.75 95 TYR A C 1
ATOM 726 O O . TYR A 1 95 ? -9.196 -14.824 2.413 1.00 91.75 95 TYR A O 1
ATOM 734 N N . MET A 1 96 ? -10.478 -13.877 0.821 1.00 90.56 96 MET A N 1
ATOM 735 C CA . MET A 1 96 ? -10.895 -15.119 0.165 1.00 90.56 96 MET A CA 1
ATOM 736 C C . MET A 1 96 ? -9.707 -16.063 -0.076 1.00 90.56 96 MET A C 1
ATOM 738 O O . MET A 1 96 ? -8.678 -15.655 -0.613 1.00 90.56 96 MET A O 1
ATOM 742 N N . GLY A 1 97 ? -9.874 -17.332 0.304 1.00 93.88 97 GLY A N 1
ATOM 743 C CA . GLY A 1 97 ? -8.823 -18.354 0.243 1.00 93.88 97 GLY A CA 1
ATOM 744 C C . GLY A 1 97 ? -8.080 -18.585 1.563 1.00 93.88 97 GLY A C 1
ATOM 745 O O . GLY A 1 97 ? -7.346 -19.565 1.658 1.00 93.88 97 GLY A O 1
ATOM 746 N N . TYR A 1 98 ? -8.302 -17.747 2.580 1.00 93.62 98 TYR A N 1
ATOM 747 C CA . TYR A 1 98 ? -7.821 -17.969 3.942 1.00 93.62 98 TYR A CA 1
ATOM 748 C C . TYR A 1 98 ? -8.970 -17.816 4.935 1.00 93.62 98 TYR A C 1
ATOM 750 O O . TYR A 1 98 ? -9.637 -16.784 4.952 1.00 93.62 98 TYR A O 1
ATOM 758 N N . ASP A 1 99 ? -9.151 -18.813 5.799 1.00 91.81 99 ASP A N 1
ATOM 759 C CA . ASP A 1 99 ? -10.046 -18.685 6.956 1.00 91.81 99 ASP A CA 1
ATOM 760 C C . ASP A 1 99 ? -9.453 -17.710 7.987 1.00 91.81 99 ASP A C 1
ATOM 762 O O . ASP A 1 99 ? -10.165 -16.934 8.618 1.00 91.81 99 ASP A O 1
ATOM 766 N N . PHE A 1 100 ? -8.124 -17.731 8.127 1.00 92.38 100 PHE A N 1
ATOM 767 C CA . PHE A 1 100 ? -7.343 -16.837 8.972 1.00 92.38 100 PHE A CA 1
ATOM 768 C C . PHE A 1 100 ? -5.932 -16.684 8.396 1.00 92.38 100 PHE A C 1
ATOM 770 O O . PHE A 1 100 ? -5.299 -17.672 8.017 1.00 92.38 100 PHE A O 1
ATOM 777 N N . ILE A 1 101 ? -5.425 -15.454 8.367 1.00 94.31 101 ILE A N 1
ATOM 778 C CA . ILE A 1 101 ? -4.018 -15.149 8.096 1.00 94.31 101 ILE A CA 1
ATOM 779 C C . ILE A 1 101 ? -3.624 -13.843 8.791 1.00 94.31 101 ILE A C 1
ATOM 781 O O . ILE A 1 101 ? -4.456 -12.952 8.981 1.00 94.31 101 ILE A O 1
ATOM 785 N N . THR A 1 102 ? -2.362 -13.700 9.184 1.00 91.69 102 THR A N 1
ATOM 786 C CA . THR A 1 102 ? -1.851 -12.415 9.678 1.00 91.69 102 THR A CA 1
ATOM 787 C C . THR A 1 102 ? -1.408 -11.511 8.522 1.00 91.69 102 THR A C 1
ATOM 789 O O . THR A 1 102 ? -1.107 -11.964 7.418 1.00 91.69 102 THR A O 1
ATOM 792 N N . GLY A 1 103 ? -1.343 -10.203 8.766 1.00 91.38 103 GLY A N 1
ATOM 793 C CA . GLY A 1 103 ? -0.823 -9.225 7.812 1.00 91.38 103 GLY A CA 1
ATOM 794 C C . GLY A 1 103 ? 0.586 -9.553 7.305 1.00 91.38 103 GLY A C 1
ATOM 795 O O . GLY A 1 103 ? 0.775 -9.624 6.090 1.00 91.38 103 GLY A O 1
ATOM 796 N N . PRO A 1 104 ? 1.565 -9.800 8.197 1.00 92.25 104 PRO A N 1
ATOM 797 C CA . PRO A 1 104 ? 2.916 -10.189 7.798 1.00 92.25 104 PRO A CA 1
ATOM 798 C C . PRO A 1 104 ? 2.963 -11.461 6.939 1.00 92.25 104 PRO A C 1
ATOM 800 O O . PRO A 1 104 ? 3.597 -11.442 5.887 1.00 92.25 104 PRO A O 1
ATOM 803 N N . GLU A 1 105 ? 2.244 -12.524 7.319 1.00 94.56 105 GLU A N 1
ATOM 804 C CA . GLU A 1 105 ? 2.198 -13.777 6.541 1.00 94.56 105 GLU A CA 1
ATOM 805 C C . GLU A 1 105 ? 1.581 -13.571 5.151 1.00 94.56 105 GLU A C 1
ATOM 807 O O . GLU A 1 105 ? 2.054 -14.128 4.160 1.00 94.56 105 GLU A O 1
ATOM 812 N N . LEU A 1 106 ? 0.520 -12.764 5.048 1.00 94.38 106 LEU A N 1
ATOM 813 C CA . LEU A 1 106 ? -0.113 -12.467 3.764 1.00 94.38 106 LEU A CA 1
ATOM 814 C C . LEU A 1 106 ? 0.842 -11.702 2.837 1.00 94.38 106 LEU A C 1
ATOM 816 O O . LEU A 1 106 ? 0.954 -12.023 1.653 1.00 94.38 106 LEU A O 1
ATOM 820 N N . VAL A 1 107 ? 1.556 -10.710 3.376 1.00 91.94 107 VAL A N 1
ATOM 821 C CA . VAL A 1 107 ? 2.539 -9.922 2.622 1.00 91.94 107 VAL A CA 1
ATOM 822 C C . VAL A 1 107 ? 3.717 -10.787 2.179 1.00 91.94 107 VAL A C 1
ATOM 824 O O . VAL A 1 107 ? 4.125 -10.689 1.023 1.00 91.94 107 VAL A O 1
ATOM 827 N N . GLU A 1 108 ? 4.225 -11.666 3.044 1.00 90.94 108 GLU A N 1
ATOM 828 C CA . GLU A 1 108 ? 5.285 -12.619 2.698 1.00 90.94 108 GLU A CA 1
ATOM 829 C C . GLU A 1 108 ? 4.874 -13.501 1.509 1.00 90.94 108 GLU A C 1
ATOM 831 O O . GLU A 1 108 ? 5.635 -13.664 0.554 1.00 90.94 108 GLU A O 1
ATOM 836 N N . ARG A 1 109 ? 3.628 -13.990 1.494 1.00 91.44 109 ARG A N 1
ATOM 837 C CA . ARG A 1 109 ? 3.096 -14.772 0.367 1.00 91.44 109 ARG A CA 1
ATOM 838 C C . ARG A 1 109 ? 3.027 -13.970 -0.933 1.00 91.44 109 ARG A C 1
ATOM 840 O O . ARG A 1 109 ? 3.371 -14.507 -1.987 1.00 91.44 109 ARG A O 1
ATOM 847 N N . PHE A 1 110 ? 2.635 -12.694 -0.883 1.00 90.12 110 PHE A N 1
ATOM 848 C CA . PHE A 1 110 ? 2.658 -11.824 -2.067 1.00 90.12 110 PHE A CA 1
ATOM 849 C C . PHE A 1 110 ? 4.079 -11.594 -2.581 1.00 90.12 110 PHE A C 1
ATOM 851 O O . PHE A 1 110 ? 4.327 -11.678 -3.784 1.00 90.12 110 PHE A O 1
ATOM 858 N N . GLN A 1 111 ? 5.022 -11.334 -1.673 1.00 83.81 111 GLN A N 1
ATOM 859 C CA . GLN A 1 111 ? 6.429 -11.155 -2.023 1.00 83.81 111 GLN A CA 1
ATOM 860 C C . GLN A 1 111 ? 7.008 -12.425 -2.645 1.00 83.81 111 GLN A C 1
ATOM 862 O O . GLN A 1 111 ? 7.713 -12.340 -3.648 1.00 83.81 111 GLN A O 1
ATOM 867 N N . TYR A 1 112 ? 6.670 -13.602 -2.115 1.00 83.88 112 TYR A N 1
ATOM 868 C CA . TYR A 1 112 ? 7.088 -14.876 -2.691 1.00 83.88 112 TYR A CA 1
ATOM 869 C C . TYR A 1 112 ? 6.558 -15.059 -4.120 1.00 83.88 112 TYR A C 1
ATOM 871 O O . TYR A 1 112 ? 7.323 -15.367 -5.036 1.00 83.88 112 TYR A O 1
ATOM 879 N N . GLN A 1 113 ? 5.268 -14.797 -4.345 1.00 82.94 113 GLN A N 1
ATOM 880 C CA . GLN A 1 113 ? 4.658 -14.917 -5.671 1.00 82.94 113 GLN A CA 1
ATOM 881 C C . GLN A 1 113 ? 5.286 -13.968 -6.701 1.00 82.94 113 GLN A C 1
ATOM 883 O O . GLN A 1 113 ? 5.474 -14.358 -7.856 1.00 82.94 113 GLN A O 1
ATOM 888 N N . LEU A 1 114 ? 5.617 -12.741 -6.296 1.00 78.19 114 LEU A N 1
ATOM 889 C CA . LEU A 1 114 ? 6.260 -11.772 -7.176 1.00 78.19 114 LEU A CA 1
ATOM 890 C C . LEU A 1 114 ? 7.746 -12.103 -7.359 1.00 78.19 114 LEU A C 1
ATOM 892 O O . LEU A 1 114 ? 8.162 -12.490 -8.439 1.00 78.19 114 LEU A O 1
ATOM 896 N N . ILE A 1 115 ? 8.547 -12.020 -6.298 1.00 68.31 115 ILE A N 1
ATOM 897 C CA . ILE A 1 115 ? 10.015 -12.050 -6.380 1.00 68.31 115 ILE A CA 1
ATOM 898 C C . ILE A 1 115 ? 10.538 -13.425 -6.811 1.00 68.31 115 ILE A C 1
ATOM 900 O O . ILE A 1 115 ? 11.494 -13.496 -7.581 1.00 68.31 115 ILE A O 1
ATOM 904 N N . HIS A 1 116 ? 9.920 -14.513 -6.340 1.00 63.81 116 HIS A N 1
ATOM 905 C CA . HIS A 1 116 ? 10.443 -15.861 -6.582 1.00 63.81 116 HIS A CA 1
ATOM 906 C C . HIS A 1 116 ? 9.802 -16.539 -7.791 1.00 63.81 116 HIS A C 1
ATOM 908 O O . HIS A 1 116 ? 10.477 -17.293 -8.486 1.00 63.81 116 HIS A O 1
ATOM 914 N N . SER A 1 117 ? 8.514 -16.291 -8.055 1.00 60.31 117 SER A N 1
ATOM 915 C CA . SER A 1 117 ? 7.803 -16.994 -9.136 1.00 60.31 117 SER A CA 1
ATOM 916 C C . SER A 1 117 ? 7.750 -16.206 -10.449 1.00 60.31 117 SER A C 1
ATOM 918 O O . SER A 1 117 ? 7.634 -16.814 -11.510 1.00 60.31 117 SER A O 1
ATOM 920 N N . HIS A 1 118 ? 7.840 -14.871 -10.405 1.00 64.94 118 HIS A N 1
ATOM 921 C CA . HIS A 1 118 ? 7.681 -14.012 -11.579 1.00 64.94 118 HIS A CA 1
ATOM 922 C C . HIS A 1 118 ? 8.683 -12.856 -11.535 1.00 64.94 118 HIS A C 1
ATOM 924 O O . HIS A 1 118 ? 8.373 -11.772 -11.048 1.00 64.94 118 HIS A O 1
ATOM 930 N N . TYR A 1 119 ? 9.893 -13.060 -12.060 1.00 69.81 119 TYR A N 1
ATOM 931 C CA . TYR A 1 119 ? 10.877 -11.978 -12.094 1.00 69.81 119 TYR A CA 1
ATOM 932 C C . TYR A 1 119 ? 10.309 -10.734 -12.803 1.00 69.81 119 TYR A C 1
ATOM 934 O O . TYR A 1 119 ? 9.894 -10.808 -13.961 1.00 69.81 119 TYR A O 1
ATOM 942 N N . MET A 1 120 ? 10.326 -9.597 -12.104 1.00 83.50 120 MET A N 1
ATOM 943 C CA . MET A 1 120 ? 9.922 -8.288 -12.613 1.00 83.50 120 MET A CA 1
ATOM 944 C C . MET A 1 120 ? 10.900 -7.220 -12.120 1.00 83.50 120 MET A C 1
ATOM 946 O O . MET A 1 120 ? 11.342 -7.264 -10.964 1.00 83.50 120 MET A O 1
ATOM 950 N N . ASP A 1 121 ? 11.209 -6.246 -12.978 1.00 90.25 121 ASP A N 1
ATOM 951 C CA . ASP A 1 121 ? 12.010 -5.090 -12.586 1.00 90.25 121 ASP A CA 1
ATOM 952 C C . ASP A 1 121 ? 11.283 -4.354 -11.446 1.00 90.25 121 ASP A C 1
ATOM 954 O O . ASP A 1 121 ? 10.091 -4.034 -11.526 1.00 90.25 121 ASP A O 1
ATOM 958 N N . HIS A 1 122 ? 11.998 -4.087 -10.357 1.00 90.50 122 HIS A N 1
ATOM 959 C CA . HIS A 1 122 ? 11.463 -3.379 -9.201 1.00 90.50 122 HIS A CA 1
ATOM 960 C C . HIS A 1 122 ? 12.552 -2.557 -8.518 1.00 90.50 122 HIS A C 1
ATOM 962 O O . HIS A 1 122 ? 13.741 -2.869 -8.599 1.00 90.50 122 HIS A O 1
ATOM 968 N N . LEU A 1 123 ? 12.144 -1.481 -7.852 1.00 92.00 123 LEU A N 1
ATOM 969 C CA . LEU A 1 123 ? 13.036 -0.619 -7.095 1.00 92.00 123 LEU A CA 1
ATOM 970 C C . LEU A 1 123 ? 12.333 -0.112 -5.837 1.00 92.00 123 LEU A C 1
ATOM 972 O O . LEU A 1 123 ? 11.240 0.456 -5.900 1.00 92.00 123 LEU A O 1
ATOM 976 N N . MET A 1 124 ? 13.020 -0.278 -4.707 1.00 92.50 124 MET A N 1
ATOM 977 C CA . MET A 1 124 ? 12.594 0.280 -3.432 1.00 92.50 124 MET A CA 1
ATOM 978 C C . MET A 1 124 ? 12.954 1.766 -3.385 1.00 92.50 124 MET A C 1
ATOM 980 O O . MET A 1 124 ? 14.091 2.125 -3.093 1.00 92.50 124 MET A O 1
ATOM 984 N N . SER A 1 125 ? 12.018 2.629 -3.771 1.00 93.56 125 SER A N 1
ATOM 985 C CA . SER A 1 125 ? 12.216 4.076 -3.811 1.00 93.56 125 SER A CA 1
ATOM 986 C C . SER A 1 125 ? 10.881 4.811 -3.808 1.00 93.56 125 SER A C 1
ATOM 988 O O . SER A 1 125 ? 9.877 4.331 -4.341 1.00 93.56 125 SER A O 1
ATOM 990 N N . ASP A 1 126 ? 10.893 6.007 -3.235 1.00 92.88 126 ASP A N 1
ATOM 991 C CA . ASP A 1 126 ? 9.783 6.944 -3.313 1.00 92.88 126 ASP A CA 1
ATOM 992 C C . ASP A 1 126 ? 9.637 7.536 -4.711 1.00 92.88 126 ASP A C 1
ATOM 994 O O . ASP A 1 126 ? 10.628 7.798 -5.394 1.00 92.88 126 ASP A O 1
ATOM 998 N N . VAL A 1 127 ? 8.395 7.795 -5.120 1.00 96.75 127 VAL A N 1
ATOM 999 C CA . VAL A 1 127 ? 8.092 8.631 -6.284 1.00 96.75 127 VAL A CA 1
ATOM 1000 C C . VAL A 1 127 ? 7.735 10.026 -5.794 1.00 96.75 127 VAL A C 1
ATOM 1002 O O . VAL A 1 127 ? 6.725 10.209 -5.122 1.00 96.75 127 VAL A O 1
ATOM 1005 N N . GLU A 1 128 ? 8.553 11.005 -6.169 1.00 96.75 128 GLU A N 1
ATOM 1006 C CA . GLU A 1 128 ? 8.401 12.406 -5.759 1.00 96.75 128 GLU A CA 1
ATOM 1007 C C . GLU A 1 128 ? 7.585 13.214 -6.767 1.00 96.75 128 GLU A C 1
ATOM 1009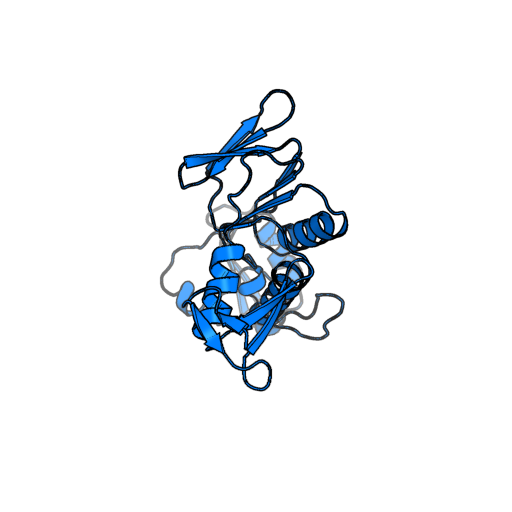 O O . GLU A 1 128 ? 6.874 14.154 -6.411 1.00 96.75 128 GLU A O 1
ATOM 1014 N N . LYS A 1 129 ? 7.694 12.871 -8.056 1.00 97.31 129 LYS A N 1
ATOM 1015 C CA . LYS A 1 129 ? 7.062 13.650 -9.121 1.00 97.31 129 LYS A CA 1
ATOM 1016 C C . LYS A 1 129 ? 6.632 12.781 -10.290 1.00 97.31 129 LYS A C 1
ATOM 1018 O O . LYS A 1 129 ? 7.387 11.918 -10.736 1.00 97.31 129 LYS A O 1
ATOM 1023 N N . ILE A 1 130 ? 5.447 13.076 -10.816 1.00 97.94 130 ILE A N 1
ATOM 1024 C CA . ILE A 1 130 ? 4.932 12.531 -12.071 1.00 97.94 130 ILE A CA 1
ATOM 1025 C C . ILE A 1 130 ? 4.600 13.711 -12.982 1.00 97.94 130 ILE A C 1
ATOM 1027 O O . ILE A 1 130 ? 3.847 14.605 -12.597 1.00 97.94 130 ILE A O 1
ATOM 1031 N N . GLU A 1 131 ? 5.178 13.722 -14.176 1.00 97.81 131 GLU A N 1
ATOM 1032 C CA . GLU A 1 131 ? 5.009 14.783 -15.166 1.00 97.81 131 GLU A CA 1
ATOM 1033 C C . GLU A 1 131 ? 4.467 14.182 -16.466 1.00 97.81 131 GLU A C 1
ATOM 1035 O O . GLU A 1 131 ? 5.072 13.239 -16.982 1.00 97.81 131 GLU A O 1
ATOM 1040 N N . PRO A 1 132 ? 3.350 14.686 -17.018 1.00 96.75 132 PRO A N 1
ATOM 1041 C CA . PRO A 1 132 ? 2.890 14.243 -18.327 1.00 96.75 132 PRO A CA 1
ATOM 1042 C C . PRO A 1 132 ? 3.906 14.647 -19.402 1.00 96.75 132 PRO A C 1
ATOM 1044 O O . PRO A 1 132 ? 4.458 15.749 -19.378 1.00 96.75 132 PRO A O 1
ATOM 1047 N N . LEU A 1 133 ? 4.137 13.752 -20.356 1.00 94.69 133 LEU A N 1
ATOM 1048 C CA . LEU A 1 133 ? 4.981 13.961 -21.527 1.00 94.69 133 LEU A CA 1
ATOM 1049 C C . LEU A 1 133 ? 4.218 13.475 -22.766 1.00 94.69 133 LEU A C 1
ATOM 1051 O O . LEU A 1 133 ? 3.280 12.684 -22.664 1.00 94.69 133 LEU A O 1
ATOM 1055 N N . GLU A 1 134 ? 4.620 13.913 -23.955 1.00 92.69 134 GLU A N 1
ATOM 1056 C CA . GLU A 1 134 ? 4.087 13.339 -25.187 1.00 92.69 134 GLU A CA 1
ATOM 1057 C C . GLU A 1 134 ? 4.306 11.814 -25.204 1.00 92.69 134 GLU A C 1
ATOM 1059 O O . GLU A 1 134 ? 5.423 11.325 -25.037 1.00 92.69 134 GLU A O 1
ATOM 1064 N N . GLY A 1 135 ? 3.213 11.059 -25.343 1.00 93.75 135 GLY A N 1
ATOM 1065 C CA . GLY A 1 135 ? 3.234 9.595 -25.362 1.00 93.75 135 GLY A CA 1
ATOM 1066 C C . GLY A 1 135 ? 3.345 8.899 -23.998 1.00 93.75 135 GLY A C 1
ATOM 1067 O O . GLY A 1 135 ? 3.440 7.671 -23.985 1.00 93.75 135 GLY A O 1
ATOM 1068 N N . GLY A 1 136 ? 3.328 9.617 -22.866 1.00 97.25 136 GLY A N 1
ATOM 1069 C CA . GLY A 1 136 ? 3.388 8.980 -21.547 1.00 97.25 136 GLY A CA 1
ATOM 1070 C C . GLY A 1 136 ? 3.670 9.922 -20.377 1.00 97.25 136 GLY A C 1
ATOM 1071 O O . GLY A 1 136 ? 3.149 11.033 -20.293 1.00 97.25 136 GLY A O 1
ATOM 1072 N N . PHE A 1 137 ? 4.496 9.454 -19.445 1.00 98.38 137 PHE A N 1
ATOM 1073 C CA . PHE A 1 137 ? 4.797 10.124 -18.186 1.00 98.38 137 PHE A CA 1
ATOM 1074 C C . PHE A 1 137 ? 6.284 10.022 -17.861 1.00 98.38 137 PHE A C 1
ATOM 1076 O O . PHE A 1 137 ? 6.893 8.968 -18.043 1.00 98.38 137 PHE A O 1
ATOM 1083 N N . HIS A 1 138 ? 6.846 11.097 -17.318 1.00 97.81 138 HIS A N 1
ATOM 1084 C CA . HIS A 1 138 ? 8.118 11.081 -16.606 1.00 97.81 138 HIS A CA 1
ATOM 1085 C C . HIS A 1 138 ? 7.873 10.914 -15.108 1.00 97.81 138 HIS A C 1
ATOM 1087 O O . HIS A 1 138 ? 7.098 11.654 -14.507 1.00 97.81 138 HIS A O 1
ATOM 1093 N N . ILE A 1 139 ? 8.572 9.962 -14.503 1.00 98.00 139 ILE A N 1
ATOM 1094 C CA . ILE A 1 139 ? 8.516 9.646 -13.082 1.00 98.00 139 ILE A CA 1
ATOM 1095 C C . ILE A 1 139 ? 9.884 9.981 -12.499 1.00 98.00 139 ILE A C 1
ATOM 109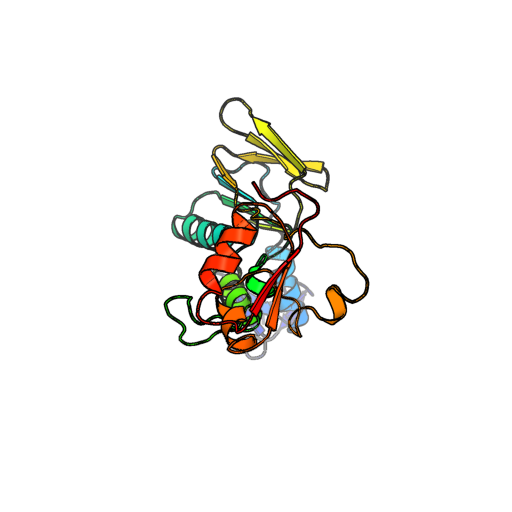7 O O . ILE A 1 139 ? 10.897 9.463 -12.968 1.00 98.00 139 ILE A O 1
ATOM 1101 N N . THR A 1 140 ? 9.921 10.847 -11.489 1.00 97.31 140 THR A N 1
ATOM 1102 C CA . THR A 1 140 ? 11.142 11.165 -10.740 1.00 97.31 140 THR A CA 1
ATOM 1103 C C . THR A 1 140 ? 11.072 10.518 -9.365 1.00 97.31 140 THR A C 1
ATOM 1105 O O . THR A 1 140 ? 10.105 10.736 -8.629 1.00 97.31 140 THR A O 1
ATOM 1108 N N . THR A 1 141 ? 12.085 9.726 -9.021 1.00 96.19 141 THR A N 1
ATOM 1109 C CA . THR A 1 141 ? 12.184 9.092 -7.702 1.00 96.19 141 THR A CA 1
ATOM 1110 C C . THR A 1 141 ? 12.874 9.991 -6.677 1.00 96.19 141 THR A C 1
ATOM 1112 O O . THR A 1 141 ? 13.493 10.992 -7.043 1.00 96.19 141 THR A O 1
ATOM 1115 N N . GLY A 1 142 ? 12.820 9.614 -5.396 1.00 88.69 142 GLY A N 1
ATOM 1116 C CA . GLY A 1 142 ? 13.492 10.330 -4.301 1.00 88.69 142 GLY A CA 1
ATOM 1117 C C . GLY A 1 142 ? 15.010 10.455 -4.478 1.00 88.69 142 GLY A C 1
ATOM 1118 O O . GLY A 1 142 ? 15.615 11.429 -4.043 1.00 88.69 142 GLY A O 1
ATOM 1119 N N . GLU A 1 143 ? 15.627 9.525 -5.208 1.00 89.38 143 GLU A N 1
ATOM 1120 C CA . GLU A 1 143 ? 17.050 9.571 -5.582 1.00 89.38 143 GLU A CA 1
ATOM 1121 C C . GLU A 1 143 ? 17.328 10.419 -6.837 1.00 89.38 143 GLU A C 1
ATOM 1123 O O . GLU A 1 143 ? 18.414 10.345 -7.410 1.00 89.38 143 GLU A O 1
ATOM 1128 N N . LEU A 1 144 ? 16.345 11.191 -7.312 1.00 90.38 144 LEU A N 1
ATOM 1129 C CA . LEU A 1 144 ? 16.407 12.006 -8.531 1.00 90.38 144 LEU A CA 1
ATOM 1130 C C . LEU A 1 144 ? 16.622 11.199 -9.824 1.00 90.38 144 LEU A C 1
ATOM 1132 O O . LEU A 1 144 ? 16.944 11.769 -10.871 1.00 90.38 144 LEU A O 1
ATOM 1136 N N . LYS A 1 145 ? 16.403 9.878 -9.788 1.00 93.19 145 LYS A N 1
ATOM 1137 C CA . LYS A 1 145 ? 16.383 9.045 -10.996 1.00 93.19 145 LYS A CA 1
ATOM 1138 C C . LYS A 1 145 ? 15.094 9.297 -11.762 1.00 93.19 145 LYS A C 1
ATOM 1140 O O . LYS A 1 145 ? 14.029 9.459 -11.167 1.00 93.19 145 LYS A O 1
ATOM 1145 N N . LYS A 1 146 ? 15.203 9.313 -13.088 1.00 95.56 146 LYS A N 1
ATOM 1146 C CA . LYS A 1 146 ? 14.077 9.539 -13.993 1.00 95.56 146 LYS A CA 1
ATOM 1147 C C . LYS A 1 146 ? 13.776 8.289 -14.797 1.00 95.56 146 LYS A C 1
ATOM 1149 O O . LYS A 1 146 ? 14.684 7.690 -15.371 1.00 95.56 146 LYS A O 1
ATOM 1154 N N . TYR A 1 147 ? 12.497 7.955 -14.860 1.00 97.12 147 TYR A N 1
ATOM 1155 C CA . TYR A 1 147 ? 11.962 6.870 -15.668 1.00 97.12 147 TYR A CA 1
ATOM 1156 C C . TYR A 1 147 ? 10.836 7.395 -16.550 1.00 97.12 147 TYR A C 1
ATOM 1158 O O . TYR A 1 147 ? 10.129 8.327 -16.165 1.00 97.12 147 TYR A O 1
ATOM 1166 N N . PHE A 1 148 ? 10.660 6.795 -17.718 1.00 97.94 148 PHE A N 1
ATOM 1167 C CA . PHE A 1 148 ? 9.529 7.041 -18.601 1.00 97.94 148 PHE A CA 1
ATOM 1168 C C . PHE A 1 148 ? 8.574 5.846 -18.585 1.00 97.94 148 PHE A C 1
ATOM 1170 O O . PHE A 1 148 ? 9.021 4.697 -18.572 1.00 97.94 148 PHE A O 1
ATOM 1177 N N . ALA A 1 149 ? 7.269 6.111 -18.625 1.00 98.19 149 ALA A N 1
ATOM 1178 C CA . ALA A 1 149 ? 6.260 5.084 -18.855 1.00 98.19 149 ALA A CA 1
ATOM 1179 C C . ALA A 1 149 ? 5.162 5.559 -19.797 1.00 98.19 149 ALA A C 1
ATOM 1181 O O . ALA A 1 149 ? 4.689 6.687 -19.673 1.00 98.19 149 ALA A O 1
ATOM 1182 N N . LYS A 1 150 ? 4.684 4.675 -20.677 1.00 98.19 150 LYS A N 1
ATOM 1183 C CA . LYS A 1 150 ? 3.490 4.951 -21.496 1.00 98.19 150 LYS A CA 1
ATOM 1184 C C . LYS A 1 150 ? 2.216 4.949 -20.654 1.00 98.19 150 LYS A C 1
ATOM 1186 O O . LYS A 1 150 ? 1.272 5.681 -20.939 1.00 98.19 150 LYS A O 1
ATOM 1191 N N . THR A 1 151 ? 2.162 4.108 -19.625 1.00 98.12 151 THR A N 1
ATOM 1192 C CA . THR A 1 151 ? 0.998 3.954 -18.745 1.00 98.12 151 THR A CA 1
ATOM 1193 C C . THR A 1 151 ? 1.431 3.819 -17.289 1.00 98.12 151 THR A C 1
ATOM 1195 O O . THR A 1 151 ? 2.494 3.275 -16.990 1.00 98.12 151 THR A O 1
ATOM 1198 N N . LEU A 1 152 ? 0.594 4.320 -16.379 1.00 98.12 152 LEU A N 1
ATOM 1199 C CA . LEU A 1 152 ? 0.803 4.243 -14.937 1.00 98.12 152 LEU A CA 1
ATOM 1200 C C . LEU A 1 152 ? -0.344 3.504 -14.252 1.00 98.12 152 LEU A C 1
ATOM 1202 O O . LEU A 1 152 ? -1.511 3.733 -14.568 1.00 98.12 152 LEU A O 1
ATOM 1206 N N . ILE A 1 153 ? -0.006 2.693 -13.253 1.00 98.38 153 ILE A N 1
ATOM 1207 C CA . ILE A 1 153 ? -0.945 2.198 -12.243 1.00 98.38 153 ILE A CA 1
ATOM 1208 C C . ILE A 1 153 ? -0.507 2.777 -10.897 1.00 98.38 153 ILE A C 1
ATOM 1210 O O . ILE A 1 153 ? 0.582 2.475 -10.411 1.00 98.38 153 ILE A O 1
ATOM 1214 N N . ILE A 1 154 ? -1.342 3.630 -10.300 1.00 97.69 154 ILE A N 1
ATOM 1215 C CA . ILE A 1 154 ? -1.043 4.286 -9.020 1.00 97.69 154 ILE A CA 1
ATOM 1216 C C . ILE A 1 154 ? -1.770 3.543 -7.899 1.00 97.69 154 ILE A C 1
ATOM 1218 O O . ILE A 1 154 ? -2.994 3.571 -7.801 1.00 97.69 154 ILE A O 1
ATOM 1222 N N . THR A 1 155 ? -0.992 2.891 -7.043 1.00 97.25 155 THR A N 1
ATOM 1223 C CA . THR A 1 155 ? -1.430 2.039 -5.929 1.00 97.25 155 THR A CA 1
ATOM 1224 C C . THR A 1 155 ? -0.713 2.412 -4.630 1.00 97.25 155 THR A C 1
ATOM 1226 O O . THR A 1 155 ? -0.422 1.558 -3.794 1.00 97.25 155 THR A O 1
ATOM 1229 N N . THR A 1 156 ? -0.432 3.704 -4.443 1.00 95.31 156 THR A N 1
ATOM 1230 C CA . THR A 1 156 ? 0.260 4.261 -3.265 1.00 95.31 156 THR A CA 1
ATOM 1231 C C . THR A 1 156 ? -0.545 4.139 -1.972 1.00 95.31 156 THR A C 1
ATOM 1233 O O . THR A 1 156 ? -0.000 4.311 -0.884 1.00 95.31 156 THR A O 1
ATOM 1236 N N . GLY A 1 157 ? -1.835 3.817 -2.081 1.00 93.12 157 GLY A N 1
ATOM 1237 C CA . GLY A 1 157 ? -2.729 3.694 -0.943 1.00 93.12 157 GLY A CA 1
ATOM 1238 C C . GLY A 1 157 ? -2.900 5.027 -0.221 1.00 93.12 157 GLY A C 1
ATOM 1239 O O . GLY A 1 157 ? -2.906 6.098 -0.825 1.00 93.12 157 GLY A O 1
ATOM 1240 N N . MET A 1 158 ? -3.064 4.951 1.093 1.00 89.31 158 MET A N 1
ATOM 1241 C CA . MET A 1 158 ? -3.187 6.116 1.958 1.00 89.31 158 MET A CA 1
ATOM 1242 C C . MET A 1 158 ? -2.450 5.868 3.268 1.00 89.31 158 MET A C 1
ATOM 1244 O O . MET A 1 158 ? -2.133 4.729 3.609 1.00 89.31 158 MET A O 1
ATOM 1248 N N . THR A 1 159 ? -2.222 6.920 4.041 1.00 82.75 159 THR A N 1
ATOM 1249 C CA . THR A 1 159 ? -1.769 6.816 5.428 1.00 82.75 159 THR A CA 1
ATOM 1250 C C . THR A 1 159 ? -2.878 7.289 6.355 1.00 82.75 159 THR A C 1
ATOM 1252 O O . THR A 1 159 ? -3.624 8.224 6.051 1.00 82.75 159 THR A O 1
ATOM 1255 N N . ARG A 1 160 ? -3.031 6.607 7.493 1.00 81.56 160 ARG A N 1
ATOM 1256 C CA . ARG A 1 160 ? -4.007 6.996 8.513 1.00 81.56 160 ARG A CA 1
ATOM 1257 C C . ARG A 1 160 ? -3.529 8.279 9.188 1.00 81.56 160 ARG A C 1
ATOM 1259 O O . ARG A 1 160 ? -2.359 8.392 9.558 1.00 81.56 160 ARG A O 1
ATOM 1266 N N . LYS A 1 161 ? -4.433 9.244 9.363 1.00 85.50 161 LYS A N 1
ATOM 1267 C CA . LYS A 1 161 ? -4.140 10.441 10.156 1.00 85.50 161 LYS A CA 1
ATOM 1268 C C . LYS A 1 161 ? -4.053 10.031 11.625 1.00 85.50 161 LYS A C 1
ATOM 1270 O O . LYS A 1 161 ? -5.047 9.591 12.193 1.00 85.50 161 LYS A O 1
ATOM 1275 N N . LYS A 1 162 ? -2.865 10.168 12.209 1.00 87.00 162 LYS A N 1
ATOM 1276 C CA . LYS A 1 162 ? -2.642 10.021 13.651 1.00 87.00 162 LYS A CA 1
ATOM 1277 C C . LYS A 1 162 ? -3.087 11.288 14.383 1.00 87.00 162 LYS A C 1
ATOM 1279 O O . LYS A 1 162 ? -2.896 12.390 13.859 1.00 87.00 162 LYS A O 1
ATOM 1284 N N . LEU A 1 163 ? -3.642 11.131 15.581 1.00 90.19 163 LEU A N 1
ATOM 1285 C CA . LEU A 1 163 ? -4.054 12.230 16.458 1.00 90.19 163 LEU A CA 1
ATOM 1286 C C . LEU A 1 163 ? -2.845 12.929 17.108 1.00 90.19 163 LEU A C 1
ATOM 1288 O O . LEU A 1 163 ? -2.936 14.097 17.474 1.00 90.19 163 LEU A O 1
ATOM 1292 N N . LYS A 1 164 ? -1.696 12.242 17.173 1.00 91.88 164 LYS A N 1
ATOM 1293 C CA . LYS A 1 164 ? -0.412 12.700 17.727 1.00 91.88 164 LYS A CA 1
ATOM 1294 C C . LYS A 1 164 ? -0.497 13.058 19.212 1.00 91.88 164 LYS A C 1
ATOM 1296 O O . LYS A 1 164 ? 0.042 14.077 19.641 1.00 91.88 164 LYS A O 1
ATOM 1301 N N . ILE A 1 165 ? -1.168 12.212 19.990 1.00 92.12 165 ILE A N 1
ATOM 1302 C CA . ILE A 1 165 ? -1.325 12.386 21.441 1.00 92.12 165 ILE A CA 1
ATOM 1303 C C . ILE A 1 165 ? -0.483 11.375 22.231 1.00 92.12 165 ILE A C 1
ATOM 1305 O O . ILE A 1 165 ? -0.185 10.291 21.718 1.00 92.12 165 ILE A O 1
ATOM 1309 N N . PRO A 1 166 ? -0.114 11.691 23.487 1.00 96.00 166 PRO A N 1
ATOM 1310 C CA . PRO A 1 166 ? 0.529 10.726 24.372 1.00 96.00 166 PRO A CA 1
ATOM 1311 C C . PRO A 1 166 ? -0.294 9.437 24.489 1.00 96.00 166 PRO A C 1
ATOM 1313 O O . PRO A 1 166 ? -1.510 9.488 24.660 1.00 96.00 166 PRO A O 1
ATOM 1316 N N . GLY A 1 167 ? 0.375 8.289 24.382 1.00 92.69 167 GLY A N 1
ATOM 1317 C CA . GLY A 1 167 ? -0.252 6.967 24.446 1.00 92.69 167 GLY A CA 1
ATOM 1318 C C . GLY A 1 167 ? -0.817 6.438 23.121 1.00 92.69 167 GLY A C 1
ATOM 1319 O O . GLY A 1 167 ? -1.112 5.250 23.052 1.00 92.69 167 GLY A O 1
ATOM 1320 N N . GLU A 1 168 ? -0.921 7.242 22.050 1.00 91.38 168 GLU A N 1
ATOM 1321 C CA . GLU A 1 168 ? -1.517 6.770 20.784 1.00 91.38 168 GLU A CA 1
ATOM 1322 C C . GLU A 1 168 ? -0.811 5.525 20.223 1.00 91.38 168 GLU A C 1
ATOM 1324 O O . GLU A 1 168 ? -1.466 4.564 19.830 1.00 91.38 168 GLU A O 1
ATOM 1329 N N . GLU A 1 169 ? 0.524 5.521 20.222 1.00 88.56 169 GLU A N 1
ATOM 1330 C CA . GLU A 1 169 ? 1.309 4.382 19.728 1.00 88.56 169 GLU A CA 1
ATOM 1331 C C . GLU A 1 169 ? 1.344 3.215 20.723 1.00 88.56 169 GLU A C 1
ATOM 1333 O O . GLU A 1 169 ? 1.291 2.057 20.320 1.00 88.56 169 GLU A O 1
ATOM 1338 N N . GLU A 1 170 ? 1.382 3.504 22.026 1.00 91.44 170 GLU A N 1
ATOM 1339 C CA . GLU A 1 170 ? 1.447 2.491 23.087 1.00 91.44 170 GLU A CA 1
ATOM 1340 C C . GLU A 1 170 ? 0.166 1.648 23.170 1.00 91.44 170 GLU A C 1
ATOM 1342 O O . GLU A 1 170 ? 0.224 0.425 23.350 1.00 91.44 170 GLU A O 1
ATOM 1347 N N . TYR A 1 171 ? -0.987 2.307 23.016 1.00 89.75 171 TYR A N 1
ATOM 1348 C CA . TYR A 1 171 ? -2.310 1.690 23.089 1.00 89.75 171 TYR A CA 1
ATOM 1349 C C . TYR A 1 171 ? -2.870 1.296 21.720 1.00 89.75 171 TYR A C 1
ATOM 1351 O O . TYR A 1 171 ? -4.010 0.822 21.634 1.00 89.75 171 TYR A O 1
ATOM 1359 N N . GLN A 1 172 ? -2.088 1.438 20.645 1.00 85.25 172 GLN A N 1
ATOM 1360 C CA . GLN A 1 172 ? -2.481 0.94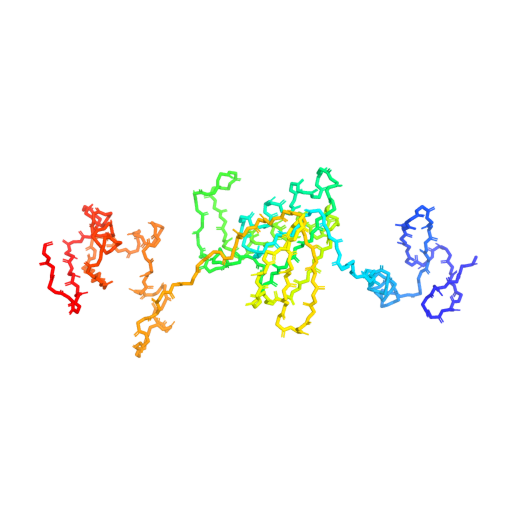5 19.331 1.00 85.25 172 GLN A CA 1
ATOM 1361 C C . GLN A 1 172 ? -2.748 -0.568 19.417 1.00 85.25 172 GLN A C 1
ATOM 1363 O O . GLN A 1 172 ? -1.906 -1.337 19.880 1.00 85.25 172 GLN A O 1
ATOM 1368 N N . ARG A 1 173 ? -3.944 -0.998 18.991 1.00 74.88 173 ARG A N 1
ATOM 1369 C CA . ARG A 1 173 ? -4.462 -2.379 19.122 1.00 74.88 173 ARG A CA 1
ATOM 1370 C C . ARG A 1 173 ? -4.702 -2.871 20.561 1.00 74.88 173 ARG A C 1
ATOM 1372 O O . ARG A 1 173 ? -5.006 -4.043 20.752 1.00 74.88 173 ARG A O 1
ATOM 1379 N N . LYS A 1 174 ? -4.593 -2.002 21.571 1.00 84.75 174 LYS A N 1
ATOM 1380 C CA . LYS A 1 174 ? -4.906 -2.286 22.989 1.00 84.75 174 LYS A CA 1
ATOM 1381 C C . LYS A 1 174 ? -6.015 -1.376 23.533 1.00 84.75 174 LYS A C 1
ATOM 1383 O O . LYS A 1 174 ? -6.074 -1.117 24.729 1.00 84.75 174 LYS A O 1
ATOM 1388 N N . GLY A 1 175 ? -6.850 -0.845 22.644 1.00 87.56 175 GLY A N 1
ATOM 1389 C CA . GLY A 1 175 ? -7.888 0.136 22.968 1.00 87.56 175 GLY A CA 1
ATOM 1390 C C . GLY A 1 175 ? -7.975 1.272 21.951 1.00 87.56 175 GLY A C 1
ATOM 1391 O O . GLY A 1 175 ? -9.029 1.884 21.818 1.00 87.56 175 GLY A O 1
ATOM 1392 N N . ILE A 1 176 ? -6.906 1.522 21.185 1.00 90.06 176 ILE A N 1
ATOM 1393 C CA . ILE A 1 176 ? -6.928 2.451 20.049 1.00 90.06 176 ILE A CA 1
ATOM 1394 C C . ILE A 1 176 ? -6.984 1.662 18.743 1.00 90.06 176 ILE A C 1
ATOM 1396 O O . ILE A 1 176 ? -6.061 0.913 18.402 1.00 90.06 176 ILE A O 1
ATOM 1400 N N . PHE A 1 177 ? -8.066 1.881 18.001 1.00 87.88 177 PHE A N 1
ATOM 1401 C CA . PHE A 1 177 ? -8.346 1.263 16.710 1.00 87.88 177 PHE A CA 1
ATOM 1402 C C . PHE A 1 177 ? -8.644 2.343 15.669 1.00 87.88 177 PHE A C 1
ATOM 1404 O O . PHE A 1 177 ? -9.228 3.378 15.981 1.00 87.88 177 PHE A O 1
ATOM 1411 N N . TYR A 1 178 ? -8.277 2.091 14.413 1.00 85.69 178 TYR A N 1
ATOM 1412 C CA . TYR A 1 178 ? -8.506 3.025 13.303 1.00 85.69 178 TYR A CA 1
ATOM 1413 C C . TYR A 1 178 ? -9.681 2.593 12.409 1.00 85.69 178 TYR A C 1
ATOM 1415 O O . TYR A 1 178 ? -9.659 2.822 11.201 1.00 85.69 178 TYR A O 1
ATOM 1423 N N . GLY A 1 179 ? -10.695 1.958 13.006 1.00 75.19 179 GLY A N 1
ATOM 1424 C CA . GLY A 1 179 ? -11.968 1.651 12.348 1.00 75.19 179 GLY A CA 1
ATOM 1425 C C . GLY A 1 179 ? -11.949 0.461 11.387 1.00 75.19 179 GLY A C 1
ATOM 1426 O O . GLY A 1 179 ? -12.766 0.429 10.469 1.00 75.19 179 GLY A O 1
ATOM 1427 N N . ASN A 1 180 ? -11.047 -0.513 11.558 1.00 75.56 180 ASN A N 1
ATOM 1428 C CA . ASN A 1 180 ? -11.157 -1.755 10.792 1.00 75.56 180 ASN A CA 1
ATOM 1429 C C . ASN A 1 180 ? -12.314 -2.590 11.355 1.00 75.56 180 ASN A C 1
ATOM 1431 O O . ASN A 1 180 ? -12.434 -2.735 12.567 1.00 75.56 180 ASN A O 1
ATOM 1435 N N . LEU A 1 181 ? -13.125 -3.197 10.484 1.00 73.12 181 LEU A N 1
ATOM 1436 C CA . LEU A 1 181 ? -14.270 -4.031 10.890 1.00 73.12 181 LEU A CA 1
ATOM 1437 C C . LEU A 1 181 ? -13.879 -5.159 11.860 1.00 73.12 181 LEU A C 1
ATOM 1439 O O . LEU A 1 181 ? -14.634 -5.491 12.767 1.00 73.12 181 LEU A O 1
ATOM 1443 N N . GLN A 1 182 ? -12.682 -5.719 11.683 1.00 72.56 182 GLN A N 1
ATOM 1444 C CA . GLN A 1 182 ? -12.132 -6.789 12.522 1.00 72.56 182 GLN A CA 1
ATOM 1445 C C . GLN A 1 182 ? -11.882 -6.339 13.966 1.00 72.56 182 GLN A C 1
ATOM 1447 O O . GLN A 1 182 ? -11.891 -7.165 14.873 1.00 72.56 182 GLN A O 1
ATOM 1452 N N . ASP A 1 183 ? -11.682 -5.039 14.192 1.00 79.69 183 ASP A N 1
ATOM 1453 C CA . ASP A 1 183 ? -11.411 -4.505 15.523 1.00 79.69 183 ASP A CA 1
ATOM 1454 C C . ASP A 1 183 ? -12.693 -4.444 16.382 1.00 79.69 183 ASP A C 1
ATOM 1456 O O . ASP A 1 183 ? -12.622 -4.372 17.609 1.00 79.69 183 ASP A O 1
ATOM 1460 N N . PHE A 1 184 ? -13.881 -4.518 15.767 1.00 85.00 184 PHE A N 1
ATOM 1461 C CA . PHE A 1 184 ? -15.153 -4.357 16.478 1.00 85.00 184 PHE A CA 1
ATOM 1462 C C . PHE A 1 184 ? -15.478 -5.505 17.436 1.00 85.00 184 PHE A C 1
ATOM 1464 O O . PHE A 1 184 ? -16.176 -5.287 18.425 1.00 85.00 184 PHE A O 1
ATOM 1471 N N . SER A 1 185 ? -14.915 -6.700 17.227 1.00 84.19 185 SER A N 1
ATOM 1472 C CA . SER A 1 185 ? -15.069 -7.804 18.182 1.00 84.19 185 SER A CA 1
ATOM 1473 C C . SER A 1 185 ? -14.426 -7.514 19.541 1.00 84.19 185 SER A C 1
ATOM 1475 O O . SER A 1 185 ? -14.849 -8.085 20.540 1.00 84.19 185 SER A O 1
ATOM 1477 N N . PHE A 1 186 ? -13.418 -6.635 19.605 1.00 85.44 186 PHE A N 1
ATOM 1478 C CA . PHE A 1 186 ? -12.751 -6.282 20.865 1.00 85.44 186 PHE A CA 1
ATOM 1479 C C . PHE A 1 186 ? -13.554 -5.310 21.732 1.00 85.44 186 PHE A C 1
ATOM 1481 O O . PHE A 1 186 ? -13.226 -5.142 22.901 1.00 85.44 186 PHE A O 1
ATOM 1488 N N . VAL A 1 187 ? -14.574 -4.659 21.169 1.00 89.81 187 VAL A N 1
ATOM 1489 C CA . VAL A 1 187 ? -15.355 -3.613 21.849 1.00 89.81 187 VAL A CA 1
ATOM 1490 C C . VAL A 1 187 ? -16.824 -3.999 22.036 1.00 89.81 187 VAL A C 1
ATOM 1492 O O . VAL A 1 187 ? -17.675 -3.156 22.320 1.00 89.81 187 VAL A O 1
ATOM 1495 N N . GLN A 1 188 ? -17.143 -5.282 21.861 1.00 92.00 188 GLN A N 1
ATOM 1496 C CA . GLN A 1 188 ? -18.500 -5.788 22.011 1.00 92.00 188 GLN A CA 1
ATOM 1497 C C . GLN A 1 188 ? -18.975 -5.650 23.464 1.00 92.00 188 GLN A C 1
ATOM 1499 O O . GLN A 1 188 ? -18.393 -6.228 24.375 1.00 92.00 188 GLN A O 1
ATOM 1504 N N . GLY A 1 189 ? -20.063 -4.907 23.670 1.00 94.69 189 GLY A N 1
ATOM 1505 C CA . GLY A 1 189 ? -20.616 -4.617 24.995 1.00 94.69 189 GLY A CA 1
ATOM 1506 C C . GLY A 1 189 ? -19.828 -3.584 25.810 1.00 94.69 189 GLY A C 1
ATOM 1507 O O . GLY A 1 189 ? -20.222 -3.295 26.940 1.00 94.69 189 GLY A O 1
ATOM 1508 N N . GLU A 1 190 ? -18.772 -3.002 25.241 1.00 95.25 190 GLU A N 1
ATOM 1509 C CA . GLU A 1 190 ? -17.939 -1.989 25.889 1.00 95.25 190 GLU A CA 1
ATOM 1510 C C . GLU A 1 190 ? -18.417 -0.567 25.562 1.00 95.25 190 GLU A C 1
ATOM 1512 O O . GLU A 1 190 ? -19.142 -0.331 24.589 1.00 95.25 190 GLU A O 1
ATOM 1517 N N . ASP A 1 191 ? -18.000 0.394 26.384 1.00 96.50 191 ASP A N 1
ATOM 1518 C CA . ASP A 1 191 ? -18.185 1.819 26.111 1.00 96.50 191 ASP A CA 1
ATOM 1519 C C . ASP A 1 191 ? -17.036 2.318 25.222 1.00 96.50 191 ASP A C 1
ATOM 1521 O O . ASP A 1 191 ? -15.861 2.107 25.527 1.00 96.50 191 ASP A O 1
ATOM 1525 N N . VAL A 1 192 ? -17.360 2.986 24.112 1.00 96.06 192 VAL A N 1
ATOM 1526 C CA . VAL A 1 192 ? -16.376 3.380 23.089 1.00 96.06 192 VAL A CA 1
ATOM 1527 C C . VAL A 1 192 ? -16.422 4.870 22.785 1.00 96.06 192 VAL A C 1
ATOM 1529 O O . VAL A 1 192 ? -17.479 5.501 22.820 1.00 96.06 192 VAL A O 1
ATOM 1532 N N . ALA A 1 193 ? -15.267 5.430 22.424 1.00 95.75 193 ALA A N 1
ATOM 1533 C CA . ALA A 1 193 ? -15.151 6.789 21.909 1.00 95.75 193 ALA A CA 1
ATOM 1534 C C . ALA A 1 193 ? -14.742 6.775 20.429 1.00 95.75 193 ALA A C 1
ATOM 1536 O O . ALA A 1 193 ? -13.760 6.135 20.055 1.00 95.75 193 ALA A O 1
ATOM 1537 N N . VAL A 1 194 ? -15.474 7.510 19.593 1.00 94.81 194 VAL A N 1
ATOM 1538 C CA . VAL A 1 194 ? -15.167 7.716 18.172 1.00 94.81 194 VAL A CA 1
ATOM 1539 C C . VAL A 1 194 ? -14.638 9.133 17.991 1.00 94.81 194 VAL A C 1
ATOM 1541 O O . VAL A 1 194 ? -15.325 10.103 18.309 1.00 94.81 194 VAL A O 1
ATOM 1544 N N . ILE A 1 195 ? -13.411 9.257 17.480 1.00 94.44 195 ILE A N 1
ATOM 1545 C CA . ILE A 1 195 ? -12.751 10.549 17.265 1.00 94.44 195 ILE A CA 1
ATOM 1546 C C . ILE A 1 195 ? -12.937 10.999 15.813 1.00 94.44 195 ILE A C 1
ATOM 1548 O O . ILE A 1 195 ? -12.480 10.334 14.883 1.00 94.44 195 ILE A O 1
ATOM 1552 N N . GLY A 1 196 ? -13.572 12.154 15.623 1.00 92.19 196 GLY A N 1
ATOM 1553 C CA . GLY A 1 196 ? -13.813 12.783 14.324 1.00 92.19 196 GLY A CA 1
ATOM 1554 C C . GLY A 1 196 ? -15.278 13.171 14.110 1.00 92.19 196 GLY A C 1
ATOM 1555 O O . GLY A 1 196 ? -16.178 12.608 14.721 1.00 92.19 196 GLY A O 1
ATOM 1556 N N . GLY A 1 197 ? -15.514 14.143 13.223 1.00 90.88 197 GLY A N 1
ATOM 1557 C CA . GLY A 1 197 ? -16.862 14.638 12.892 1.00 90.88 197 GLY A CA 1
ATOM 1558 C C . GLY A 1 197 ? -17.244 14.554 11.414 1.00 90.88 197 GLY A C 1
ATOM 1559 O O . GLY A 1 197 ? -18.261 15.105 11.012 1.00 90.88 197 GLY A O 1
ATOM 1560 N N . GLY A 1 198 ? -16.418 13.909 10.587 1.00 90.12 198 GLY A N 1
ATOM 1561 C CA . GLY A 1 198 ? -16.726 13.687 9.172 1.00 90.12 198 GLY A CA 1
ATOM 1562 C C . GLY A 1 198 ? -17.513 12.396 8.930 1.00 90.12 198 GLY A C 1
ATOM 1563 O O . GLY A 1 198 ? -17.712 11.592 9.840 1.00 90.12 198 GLY A O 1
ATOM 1564 N N . ASN A 1 199 ? -17.866 12.145 7.668 1.00 90.62 199 ASN A N 1
ATOM 1565 C CA . ASN A 1 199 ? -18.637 10.963 7.255 1.00 90.62 199 ASN A CA 1
ATOM 1566 C C . ASN A 1 199 ? -18.027 9.637 7.738 1.00 90.62 199 ASN A C 1
ATOM 1568 O O . ASN A 1 199 ? -18.758 8.751 8.163 1.00 90.62 199 ASN A O 1
ATOM 1572 N N . SER A 1 200 ? -16.695 9.507 7.734 1.00 89.75 200 SER A N 1
ATOM 1573 C CA . SER A 1 200 ? -16.017 8.293 8.208 1.00 89.75 200 SER A CA 1
ATOM 1574 C C . SER A 1 200 ? -16.256 8.016 9.695 1.00 89.75 200 SER A C 1
ATOM 1576 O O . SER A 1 200 ? -16.392 6.859 10.074 1.00 89.75 200 SER A O 1
ATOM 1578 N N . ALA A 1 201 ? -16.340 9.054 10.534 1.00 91.19 201 ALA A N 1
ATOM 1579 C CA . ALA A 1 201 ? -16.649 8.880 11.952 1.00 91.19 201 ALA A CA 1
ATOM 1580 C C . ALA A 1 201 ? -18.097 8.405 12.137 1.00 91.19 201 ALA A C 1
ATOM 1582 O O . ALA A 1 201 ? -18.340 7.462 12.883 1.00 91.19 201 ALA A O 1
ATOM 1583 N N . LEU A 1 202 ? -19.044 8.991 11.397 1.00 91.25 202 LEU A N 1
ATOM 1584 C CA . LEU A 1 202 ? -20.449 8.573 11.434 1.00 91.25 202 LEU A CA 1
ATOM 1585 C C . LEU A 1 202 ? -20.650 7.144 10.916 1.00 91.25 202 LEU A C 1
ATOM 1587 O O . LEU A 1 202 ? -21.413 6.388 11.505 1.00 91.25 202 LEU A O 1
ATOM 1591 N N . GLN A 1 203 ? -19.916 6.739 9.882 1.00 91.06 203 GLN A N 1
ATOM 1592 C CA . GLN A 1 203 ? -19.949 5.365 9.385 1.00 91.06 203 GLN A CA 1
ATOM 1593 C C . GLN A 1 203 ? -19.417 4.365 10.424 1.00 91.06 203 GLN A C 1
ATOM 1595 O O . GLN A 1 203 ? -19.949 3.268 10.568 1.00 91.06 203 GLN A O 1
ATOM 1600 N N . VAL A 1 204 ? -18.384 4.737 11.189 1.00 92.25 204 VAL A N 1
ATOM 1601 C CA . VAL A 1 204 ? -17.901 3.912 12.308 1.00 92.25 204 VAL A CA 1
ATOM 1602 C C . VAL A 1 204 ? -18.954 3.821 13.415 1.00 92.25 204 VAL A C 1
ATOM 1604 O O . VAL A 1 204 ? -19.161 2.739 13.952 1.00 92.25 204 VAL A O 1
ATOM 1607 N N . VAL A 1 205 ? -19.656 4.913 13.724 1.00 93.06 205 VAL A N 1
ATOM 1608 C CA . VAL A 1 205 ? -20.769 4.910 14.690 1.00 93.06 205 VAL A CA 1
ATOM 1609 C C . VAL A 1 205 ? -21.891 3.975 14.240 1.00 93.06 205 VAL A C 1
ATOM 1611 O O . VAL A 1 205 ? -22.386 3.197 15.050 1.00 93.06 205 VAL A O 1
ATOM 1614 N N . GLU A 1 206 ? -22.262 4.014 12.958 1.00 92.88 206 GLU A N 1
ATOM 1615 C CA . GLU A 1 206 ? -23.257 3.106 12.377 1.00 92.88 206 GLU A CA 1
ATOM 1616 C C . GLU A 1 206 ? -22.816 1.643 12.502 1.00 92.88 206 GLU A C 1
ATOM 1618 O O . GLU A 1 206 ? -23.588 0.808 12.961 1.00 92.88 206 GLU A O 1
ATOM 1623 N N . ASN A 1 207 ? -21.553 1.337 12.196 1.00 91.50 207 ASN A N 1
ATOM 1624 C CA . ASN A 1 207 ? -21.032 -0.023 12.325 1.00 91.50 207 ASN A CA 1
ATOM 1625 C C . ASN A 1 207 ? -20.952 -0.516 13.779 1.00 91.50 207 ASN A C 1
ATOM 1627 O O . ASN A 1 207 ? -21.064 -1.712 14.028 1.00 91.50 207 ASN A O 1
ATOM 1631 N N . LEU A 1 208 ? -20.733 0.386 14.739 1.00 93.19 208 LEU A N 1
ATOM 1632 C CA . LEU A 1 208 ? -20.711 0.064 16.168 1.00 93.19 208 LEU A CA 1
ATOM 1633 C C . LEU A 1 208 ? -22.119 -0.080 16.757 1.00 93.19 208 LEU A C 1
ATOM 1635 O O . LEU A 1 208 ? -22.261 -0.550 17.891 1.00 93.19 208 LEU A O 1
ATOM 1639 N N . HIS A 1 209 ? -23.159 0.308 16.013 1.00 92.00 209 HIS A N 1
ATOM 1640 C CA . HIS A 1 209 ? -24.538 0.189 16.455 1.00 92.00 209 HIS A CA 1
ATOM 1641 C C . HIS A 1 209 ? -24.903 -1.281 16.697 1.00 92.00 209 HIS A C 1
ATOM 1643 O O . HIS A 1 209 ? -24.761 -2.132 15.823 1.00 92.00 209 HIS A O 1
ATOM 1649 N N . GLY A 1 210 ? -25.358 -1.593 17.911 1.00 90.25 210 GLY A N 1
ATOM 1650 C CA . GLY A 1 210 ? -25.661 -2.966 18.328 1.00 90.25 210 GLY A CA 1
ATOM 1651 C C . GLY A 1 210 ? -24.438 -3.815 18.704 1.00 90.25 210 GLY A C 1
ATOM 1652 O O . GLY A 1 210 ? -24.622 -4.935 19.176 1.00 90.25 210 GLY A O 1
ATOM 1653 N N . ILE A 1 211 ? -23.215 -3.293 18.547 1.00 93.50 211 ILE A N 1
ATOM 1654 C CA . ILE A 1 211 ? -21.974 -3.932 19.010 1.00 93.50 211 ILE A CA 1
ATOM 1655 C C . ILE A 1 211 ? -21.530 -3.316 20.337 1.00 93.50 211 ILE A C 1
ATOM 1657 O O . ILE A 1 211 ? -21.368 -4.032 21.322 1.00 93.50 211 ILE A O 1
ATOM 1661 N N . ALA A 1 212 ? -21.341 -1.996 20.368 1.00 95.31 212 ALA A N 1
ATOM 1662 C CA . ALA A 1 212 ? -20.922 -1.269 21.563 1.00 95.31 212 ALA A CA 1
ATOM 1663 C C . ALA A 1 212 ? -22.115 -0.957 22.480 1.00 95.31 212 ALA A C 1
ATOM 1665 O O . ALA A 1 212 ? -23.252 -0.823 22.021 1.00 95.31 212 ALA A O 1
ATOM 1666 N N . LYS A 1 213 ? -21.852 -0.803 23.781 1.00 96.19 213 LYS A N 1
ATOM 1667 C CA . LYS A 1 213 ? -22.874 -0.465 24.782 1.00 96.19 213 LYS A CA 1
ATOM 1668 C C . LYS A 1 213 ? -23.240 1.016 24.740 1.00 96.19 213 LYS A C 1
ATOM 1670 O O . LYS A 1 213 ? -24.415 1.350 24.615 1.00 96.19 213 LYS A O 1
ATOM 1675 N N . ASN A 1 214 ? -22.242 1.893 24.826 1.00 97.06 214 ASN A N 1
ATOM 1676 C CA . ASN A 1 214 ? -22.393 3.335 24.644 1.00 97.06 214 ASN A CA 1
ATOM 1677 C C . ASN A 1 214 ? -21.354 3.843 23.645 1.00 97.06 214 ASN A C 1
ATOM 1679 O O . ASN A 1 214 ? -20.210 3.393 23.649 1.00 97.06 214 ASN A O 1
ATOM 1683 N N . ILE A 1 215 ? -21.747 4.807 22.810 1.00 96.44 215 ILE A N 1
ATOM 1684 C CA . ILE A 1 215 ? -20.878 5.410 21.795 1.00 96.44 215 ILE A CA 1
ATOM 1685 C C . ILE A 1 215 ? -20.767 6.911 22.070 1.00 96.44 215 ILE A C 1
ATOM 1687 O O . ILE A 1 215 ? -21.758 7.639 22.008 1.00 96.44 215 ILE A O 1
ATOM 1691 N N . HIS A 1 216 ? -19.552 7.382 22.347 1.00 96.19 216 HIS A N 1
ATOM 1692 C CA . HIS A 1 216 ? -19.235 8.792 22.560 1.00 96.19 216 HIS A CA 1
ATOM 1693 C C . HIS A 1 216 ? -18.528 9.361 21.329 1.00 96.19 216 HIS A C 1
ATOM 1695 O O . HIS A 1 216 ? -17.411 8.960 21.014 1.00 96.19 216 HIS A O 1
ATOM 1701 N N . ILE A 1 217 ? -19.145 10.313 20.632 1.00 94.50 217 ILE A N 1
ATOM 1702 C CA . ILE A 1 217 ? -18.497 10.993 19.503 1.00 94.50 217 ILE A CA 1
ATOM 1703 C C . ILE A 1 217 ? -17.762 12.226 20.026 1.00 94.50 217 ILE A C 1
ATOM 1705 O O . ILE A 1 217 ? -18.362 13.081 20.677 1.00 94.50 217 ILE A O 1
ATOM 1709 N N . ILE A 1 218 ? -16.471 12.327 19.719 1.00 95.00 218 ILE A N 1
ATOM 1710 C CA . ILE A 1 218 ? -15.628 13.471 20.066 1.00 95.00 218 ILE A CA 1
ATOM 1711 C C . ILE A 1 218 ? -15.192 14.141 18.767 1.00 95.00 218 ILE A C 1
ATOM 1713 O O . ILE A 1 218 ? -14.485 13.548 17.952 1.00 95.00 218 ILE A O 1
ATOM 1717 N N . SER A 1 219 ? -15.600 15.393 18.576 1.00 92.94 219 SER A N 1
ATOM 1718 C CA . SER A 1 219 ? -15.234 16.189 17.408 1.00 92.94 219 SER A CA 1
ATOM 1719 C C . SER A 1 219 ? -14.833 17.602 17.820 1.00 92.94 219 SER A C 1
ATOM 1721 O O . SER A 1 219 ? -15.395 18.180 18.746 1.00 92.94 219 SER A O 1
ATOM 1723 N N . ASP A 1 220 ? -13.848 18.144 17.111 1.00 88.94 220 ASP A N 1
ATOM 1724 C CA . ASP A 1 220 ? -13.447 19.552 17.127 1.00 88.94 220 ASP A CA 1
ATOM 1725 C C . ASP A 1 220 ? -14.375 20.445 16.281 1.00 88.94 220 ASP A C 1
ATOM 1727 O O . ASP A 1 220 ? -14.274 21.671 16.320 1.00 88.94 220 ASP A O 1
ATOM 1731 N N . LEU A 1 221 ? -15.300 19.836 15.537 1.00 84.25 221 LEU A N 1
ATOM 1732 C CA . LEU A 1 221 ? -16.312 20.497 14.731 1.00 84.25 221 LEU A CA 1
ATOM 1733 C C . LEU A 1 221 ? -17.693 20.292 15.353 1.00 84.25 221 LEU A C 1
ATOM 1735 O O . LEU A 1 221 ? -17.993 19.268 15.969 1.00 84.25 221 LEU A O 1
ATOM 1739 N N . LYS A 1 222 ? -18.574 21.273 15.155 1.00 81.94 222 LYS A N 1
ATOM 1740 C CA . LYS A 1 222 ? -19.981 21.112 15.507 1.00 81.94 222 LYS A CA 1
ATOM 1741 C C . LYS A 1 222 ? -20.608 20.129 14.520 1.00 81.94 222 LYS A C 1
ATOM 1743 O O . LYS A 1 222 ? -20.641 20.416 13.327 1.00 81.94 222 LYS A O 1
ATOM 1748 N N . LEU A 1 223 ? -21.098 18.999 15.022 1.00 78.06 223 LEU A N 1
ATOM 1749 C CA . LEU A 1 223 ? -21.851 18.041 14.216 1.00 78.06 223 LEU A CA 1
ATOM 1750 C C . LEU A 1 223 ? -23.161 18.715 13.780 1.00 78.06 223 LEU A C 1
ATOM 1752 O O . LEU A 1 223 ? -23.898 19.227 14.629 1.00 78.06 223 LEU A O 1
ATOM 1756 N N . THR A 1 224 ? -23.402 18.779 12.473 1.00 65.19 224 THR A N 1
ATOM 1757 C CA . THR A 1 224 ? -24.628 19.321 11.865 1.00 65.19 224 THR A CA 1
ATOM 1758 C C . THR A 1 224 ? -25.426 18.224 11.207 1.00 65.19 224 THR A C 1
ATOM 1760 O O . THR A 1 224 ? -24.772 17.388 10.544 1.00 65.19 224 THR A O 1
#